Protein AF-A0AAE0W037-F1 (afdb_monomer_lite)

Radius of gyration: 22.71 Å; chains: 1; bounding box: 72×47×51 Å

InterPro domains:
  IPR006108 3-hydroxyacyl-CoA dehydrogenase, C-terminal [PF00725] (105-152)
  IPR006176 3-hydroxyacyl-CoA dehydrogenase, NAD binding [PF02737] (4-101)
  IPR013328 6-phosphogluconate dehydrogenase, domain 2 [G3DSA:1.10.1040.10] (106-175)
  IPR013328 6-phosphogluconate dehydrogenase, domain 2 [G3DSA:1.10.1040.10] (176-253)
  IPR036291 NAD(P)-binding domain superfamily [SSF51735] (5-102)

Organism: NCBI:txid2493646

Sequence (253 aa):
MQSLQECVTEDLALKKSVFAEADRYVNQDVVMASSTANIFPTVLAENLQHKSRVIVAHPLNPPYFVPLIELVPSKWTDASAMERARSLFQNLSQAPIVLKKEIRGFVICRIQHAVTAECFKLLRDDVIEAKDLDQVMPQGLGLRYAFIGQLETNYLNANGLLPSRYNSDRRGSKVTCGPRRLSHGIKDFCERYSKDIYTLQESFGPPIALEGGLIDKVQQEMEKIIPLDKLEERRKWRDERLSALAKLKKQLE

Secondary structure (DSSP, 8-state):
--EEEE-S-S-HHHHHHHHHHHHTT--TT-EEEE--SSS-HHHHHTT-TTGGGEEEEEEPSSTTT--EEEEEE-TT--HHHHHHHHHHHHHTT-EEEE-SS--TTTTHHHHHHHHHHHHHHHHHTTSS-HHHHTTTIIIIIHHHHTTS-HHHHHHHHTT-S---TT---TT---------PPP-THHHHHHHHHHHHHHHHHTT-SPPP--THHHHHHHHHHHHHS-GGGHHHHHHHHHHHHHHHHHHHHHH-

Structure (mmCIF, N/CA/C/O backbone):
data_AF-A0AAE0W037-F1
#
_entry.id   AF-A0AAE0W037-F1
#
loop_
_atom_site.group_PDB
_atom_site.id
_atom_site.type_symbol
_atom_site.label_atom_id
_atom_site.label_alt_id
_atom_site.label_comp_id
_atom_site.label_asym_id
_atom_site.label_entity_id
_atom_site.label_seq_id
_atom_site.pdbx_PDB_ins_code
_atom_site.Cartn_x
_atom_site.Cartn_y
_atom_site.Cartn_z
_atom_site.occupancy
_atom_site.B_iso_or_equiv
_atom_site.auth_seq_id
_atom_site.auth_comp_id
_atom_site.auth_asym_id
_atom_site.auth_atom_id
_atom_site.pdbx_PDB_model_num
ATOM 1 N N . MET A 1 1 ? -9.958 -6.212 25.299 1.00 66.38 1 MET A N 1
ATOM 2 C CA . MET A 1 1 ? -10.768 -5.417 24.349 1.00 66.38 1 MET A CA 1
ATOM 3 C C . MET A 1 1 ? -11.347 -6.369 23.317 1.00 66.38 1 MET A C 1
ATOM 5 O O . MET A 1 1 ? -10.616 -7.240 22.869 1.00 66.38 1 MET A O 1
ATOM 9 N N . GLN A 1 2 ? -12.631 -6.237 22.990 1.00 80.88 2 GLN A N 1
ATOM 10 C CA . GLN A 1 2 ? -13.295 -7.042 21.961 1.00 80.88 2 GLN A CA 1
ATOM 11 C C . GLN A 1 2 ? -13.438 -6.216 20.677 1.00 80.88 2 GLN A C 1
ATOM 13 O O . GLN A 1 2 ? -13.762 -5.028 20.730 1.00 80.88 2 GLN A O 1
ATOM 18 N N . SER A 1 3 ? -13.195 -6.841 19.532 1.00 89.94 3 SER A N 1
ATOM 19 C CA . SER A 1 3 ? -13.409 -6.259 18.206 1.00 89.94 3 SER A CA 1
ATOM 20 C C . SER A 1 3 ? -14.020 -7.298 17.280 1.00 89.94 3 SER A C 1
ATOM 22 O O . SER A 1 3 ? -13.737 -8.488 17.414 1.00 89.94 3 SER A O 1
ATOM 24 N N . LEU A 1 4 ? -14.798 -6.837 16.311 1.00 94.94 4 LEU A N 1
ATOM 25 C CA . LEU A 1 4 ? -15.254 -7.636 15.183 1.00 94.94 4 LEU A CA 1
ATOM 26 C C . LEU A 1 4 ? -14.441 -7.232 13.955 1.00 94.94 4 LEU A C 1
ATOM 28 O O . LEU A 1 4 ? -14.411 -6.052 13.618 1.00 94.94 4 LEU A O 1
ATOM 32 N N . GLN A 1 5 ? -13.798 -8.197 13.300 1.00 96.44 5 GLN A N 1
ATOM 33 C CA . GLN A 1 5 ? -13.102 -7.986 12.032 1.00 96.44 5 GLN A CA 1
ATOM 34 C C . GLN A 1 5 ? -13.868 -8.708 10.921 1.00 96.44 5 GLN A C 1
ATOM 36 O O . GLN A 1 5 ? -13.967 -9.933 10.913 1.00 96.44 5 GLN A O 1
ATOM 41 N N . GLU A 1 6 ? -14.411 -7.942 9.986 1.00 97.50 6 GLU A N 1
ATOM 42 C CA . GLU A 1 6 ? -15.098 -8.438 8.801 1.00 97.50 6 GLU A CA 1
ATOM 43 C C . GLU A 1 6 ? -14.073 -8.741 7.690 1.00 97.50 6 GLU A C 1
ATOM 45 O O . GLU A 1 6 ? -13.279 -7.875 7.302 1.00 97.50 6 GLU A O 1
ATOM 50 N N . CYS A 1 7 ? -14.095 -9.987 7.200 1.00 97.19 7 CYS A N 1
ATOM 51 C CA . CYS A 1 7 ? -13.173 -10.538 6.194 1.00 97.19 7 CYS A CA 1
ATOM 52 C C . CYS A 1 7 ? -13.883 -11.290 5.051 1.00 97.19 7 CYS A C 1
ATOM 54 O O . CYS A 1 7 ? -13.294 -12.183 4.441 1.00 97.19 7 CYS A O 1
ATOM 56 N N . VAL A 1 8 ? -15.152 -10.982 4.779 1.00 97.44 8 VAL A N 1
ATOM 57 C CA . VAL A 1 8 ? -15.867 -11.515 3.612 1.00 97.44 8 VAL A CA 1
ATOM 58 C C . VAL A 1 8 ? -15.333 -10.894 2.318 1.00 97.44 8 VAL A C 1
ATOM 60 O O . VAL A 1 8 ? -14.574 -9.921 2.336 1.00 97.44 8 VAL A O 1
ATOM 63 N N . THR A 1 9 ? -15.746 -11.453 1.180 1.00 95.50 9 THR A N 1
ATOM 64 C CA . THR A 1 9 ? -15.367 -10.975 -0.156 1.00 95.50 9 THR A CA 1
ATOM 65 C C . THR A 1 9 ? -15.643 -9.484 -0.345 1.00 95.50 9 THR A C 1
ATOM 67 O O . THR A 1 9 ? -16.493 -8.902 0.332 1.00 95.50 9 THR A O 1
ATOM 70 N N . GLU A 1 10 ? -14.937 -8.867 -1.294 1.00 95.31 10 GLU A N 1
ATOM 71 C CA . GLU A 1 10 ? -15.038 -7.436 -1.603 1.00 95.31 10 GLU A CA 1
ATOM 72 C C . GLU A 1 10 ? -16.336 -7.096 -2.364 1.00 95.31 10 GLU A C 1
ATOM 74 O O . GLU A 1 10 ? -16.319 -6.621 -3.495 1.00 95.31 10 GLU A O 1
ATOM 79 N N . ASP A 1 11 ? -17.476 -7.365 -1.726 1.00 97.00 11 ASP A N 1
ATOM 80 C CA . ASP A 1 11 ? -18.823 -7.067 -2.200 1.00 97.00 11 ASP A CA 1
ATOM 81 C C . ASP A 1 11 ? -19.527 -6.141 -1.201 1.00 97.00 11 ASP A C 1
ATOM 83 O O . ASP A 1 11 ? -19.645 -6.438 -0.009 1.00 97.00 11 ASP A O 1
ATOM 87 N N . LEU A 1 12 ? -19.989 -4.987 -1.687 1.00 96.81 12 LEU A N 1
ATOM 88 C CA . LEU A 1 12 ? -20.574 -3.963 -0.827 1.00 96.81 12 LEU A CA 1
ATOM 89 C C . LEU A 1 12 ? -21.872 -4.432 -0.159 1.00 96.81 12 LEU A C 1
ATOM 91 O O . LEU A 1 12 ? -22.105 -4.105 1.007 1.00 96.81 12 LEU A O 1
ATOM 95 N N . ALA A 1 13 ? -22.728 -5.148 -0.888 1.00 97.56 13 ALA A N 1
ATOM 96 C CA . ALA A 1 13 ? -24.027 -5.568 -0.381 1.00 97.56 13 ALA A CA 1
ATOM 97 C C . ALA A 1 13 ? -23.858 -6.611 0.729 1.00 97.56 13 ALA A C 1
ATOM 99 O O . ALA A 1 13 ? -24.454 -6.467 1.798 1.00 97.56 13 ALA A O 1
ATOM 100 N N . LEU A 1 14 ? -22.977 -7.589 0.514 1.00 97.94 14 LEU A N 1
ATOM 101 C CA . LEU A 1 14 ? -22.631 -8.618 1.486 1.00 97.94 14 LEU A CA 1
ATOM 102 C C . LEU A 1 14 ? -21.977 -8.022 2.734 1.00 97.94 14 LEU A C 1
ATOM 104 O O . LEU A 1 14 ? -22.358 -8.354 3.855 1.00 97.94 14 LEU A O 1
ATOM 108 N N . LYS A 1 15 ? -21.018 -7.103 2.575 1.00 98.31 15 LYS A N 1
ATOM 109 C CA . LYS A 1 15 ? -20.417 -6.429 3.735 1.00 98.31 15 LYS A CA 1
ATOM 110 C C . LYS A 1 15 ? -21.477 -5.658 4.518 1.00 98.31 15 LYS A C 1
ATOM 112 O O . LYS A 1 15 ? -21.575 -5.830 5.730 1.00 98.31 15 LYS A O 1
ATOM 117 N N . LYS A 1 16 ? -22.332 -4.876 3.846 1.00 97.94 16 LYS A N 1
ATOM 118 C CA . LYS A 1 16 ? -23.441 -4.164 4.504 1.00 97.94 16 LYS A CA 1
ATOM 119 C C . LYS A 1 16 ? -24.375 -5.111 5.259 1.00 97.94 16 LYS A C 1
ATOM 121 O O . LYS A 1 16 ? -24.759 -4.779 6.378 1.00 97.94 16 LYS A O 1
ATOM 126 N N . SER A 1 17 ? -24.721 -6.271 4.695 1.00 97.69 17 SER A N 1
ATOM 127 C CA . SER A 1 17 ? -25.588 -7.236 5.383 1.00 97.69 17 SER A CA 1
ATOM 128 C C . SER A 1 17 ? -24.918 -7.830 6.622 1.00 97.69 17 SER A C 1
ATOM 130 O O . SER A 1 17 ? -25.558 -7.905 7.667 1.00 97.69 17 SER A O 1
ATOM 132 N N . VAL A 1 18 ? -23.627 -8.173 6.543 1.00 97.69 18 VAL A N 1
ATOM 133 C CA . VAL A 1 18 ? -22.846 -8.671 7.690 1.00 97.69 18 VAL A CA 1
ATOM 134 C C . VAL A 1 18 ? -22.757 -7.620 8.797 1.00 97.69 18 VAL A C 1
ATOM 136 O O . VAL A 1 18 ? -23.002 -7.930 9.961 1.00 97.69 18 VAL A O 1
ATOM 139 N N . PHE A 1 19 ? -22.457 -6.366 8.450 1.00 97.69 19 PHE A N 1
ATOM 140 C CA . PHE A 1 19 ? -22.409 -5.270 9.420 1.00 97.69 19 PHE A CA 1
ATOM 141 C C . PHE A 1 19 ? -23.776 -5.010 10.063 1.00 97.69 19 PHE A C 1
ATOM 143 O O . PHE A 1 19 ? -23.844 -4.850 11.277 1.00 97.69 19 PHE A O 1
ATOM 150 N N . ALA A 1 20 ? -24.861 -5.005 9.284 1.00 97.25 20 ALA A N 1
ATOM 151 C CA . ALA A 1 20 ? -26.215 -4.824 9.808 1.00 97.25 20 ALA A CA 1
ATOM 152 C C . ALA A 1 20 ? -26.634 -5.968 10.740 1.00 97.25 20 ALA A C 1
ATOM 154 O O . ALA A 1 20 ? -27.290 -5.739 11.755 1.00 97.25 20 ALA A O 1
ATOM 155 N N . GLU A 1 21 ? -26.247 -7.203 10.422 1.00 96.88 21 GLU A N 1
ATOM 156 C CA . GLU A 1 21 ? -26.487 -8.342 11.296 1.00 96.88 21 GLU A CA 1
ATOM 157 C C . GLU A 1 21 ? -25.697 -8.229 12.599 1.00 96.88 21 GLU A C 1
ATOM 159 O O . GLU A 1 21 ? -26.292 -8.361 13.670 1.00 96.88 21 GLU A O 1
ATOM 164 N N . ALA A 1 22 ? -24.400 -7.930 12.513 1.00 96.00 22 ALA A N 1
ATOM 165 C CA . ALA A 1 22 ? -23.527 -7.761 13.666 1.00 96.00 22 ALA A CA 1
ATOM 166 C C . ALA A 1 22 ? -23.983 -6.624 14.591 1.00 96.00 22 ALA A C 1
ATOM 168 O O . ALA A 1 22 ? -23.998 -6.800 15.809 1.00 96.00 22 ALA A O 1
ATOM 169 N N . ASP A 1 23 ? -24.404 -5.489 14.029 1.00 96.25 23 ASP A N 1
ATOM 170 C CA . ASP A 1 23 ? -24.837 -4.291 14.759 1.00 96.25 23 ASP A CA 1
ATOM 171 C C . ASP A 1 23 ? -25.993 -4.558 15.740 1.00 96.25 23 ASP A C 1
ATOM 173 O O . ASP A 1 23 ? -26.085 -3.894 16.771 1.00 96.25 23 ASP A O 1
ATOM 177 N N . ARG A 1 24 ? -26.820 -5.581 15.472 1.00 95.38 24 ARG A N 1
ATOM 178 C CA . ARG A 1 24 ? -27.910 -6.023 16.362 1.00 95.38 24 ARG A CA 1
ATOM 179 C C . ARG A 1 24 ? -27.427 -6.734 17.629 1.00 95.38 24 ARG A C 1
ATOM 181 O O . ARG A 1 24 ? -28.176 -6.792 18.600 1.00 95.38 24 ARG A O 1
ATOM 188 N N . TYR A 1 25 ? -26.224 -7.306 17.609 1.00 93.44 25 TYR A N 1
ATOM 189 C CA . TYR A 1 25 ? -25.718 -8.186 18.669 1.00 93.44 25 TYR A CA 1
ATOM 190 C C . TYR A 1 25 ? -24.463 -7.657 19.365 1.00 93.44 25 TYR A C 1
ATOM 192 O O . TYR A 1 25 ? -24.146 -8.101 20.468 1.00 93.44 25 TYR A O 1
ATOM 200 N N . VAL A 1 26 ? -23.718 -6.737 18.745 1.00 93.06 26 VAL A N 1
ATOM 201 C CA . VAL A 1 26 ? -22.495 -6.209 19.357 1.00 93.06 26 VAL A CA 1
ATOM 202 C C . VAL A 1 26 ? -22.808 -5.288 20.538 1.00 93.06 26 VAL A C 1
ATOM 204 O O . VAL A 1 26 ? -23.556 -4.320 20.424 1.00 93.06 26 VAL A O 1
ATOM 207 N N . ASN A 1 27 ? -22.144 -5.532 21.670 1.00 88.69 27 ASN A N 1
ATOM 208 C CA . ASN A 1 27 ? -22.156 -4.618 22.816 1.00 88.69 27 ASN A CA 1
ATOM 209 C C . ASN A 1 27 ? -21.647 -3.228 22.421 1.00 88.69 27 ASN A C 1
ATOM 211 O O . ASN A 1 27 ? -20.868 -3.118 21.474 1.00 88.69 27 ASN A O 1
ATOM 215 N N . GLN A 1 28 ? -22.002 -2.191 23.189 1.00 83.50 28 GLN A N 1
ATOM 216 C CA . GLN A 1 28 ? -21.661 -0.784 22.917 1.00 83.50 28 GLN A CA 1
ATOM 217 C C . GLN A 1 28 ? -20.153 -0.467 22.874 1.00 83.50 28 GLN A C 1
ATOM 219 O O . GLN A 1 28 ? -19.772 0.559 22.325 1.00 83.50 28 GLN A O 1
ATOM 224 N N . ASP A 1 29 ? -19.281 -1.354 23.359 1.00 85.75 29 ASP A N 1
ATOM 225 C CA . ASP A 1 29 ? -17.832 -1.099 23.423 1.00 85.75 29 ASP A CA 1
ATOM 226 C C . ASP A 1 29 ? -17.015 -1.721 22.273 1.00 85.75 29 ASP A C 1
ATOM 228 O O . ASP A 1 29 ? -15.839 -1.392 22.082 1.00 85.75 29 ASP A O 1
ATOM 232 N N . VAL A 1 30 ? -17.624 -2.607 21.479 1.00 93.56 30 VAL A N 1
ATOM 233 C CA . VAL A 1 30 ? -16.959 -3.362 20.400 1.00 93.56 30 VAL A CA 1
ATOM 234 C C . VAL A 1 30 ? -16.604 -2.460 19.209 1.00 93.56 30 VAL A C 1
ATOM 236 O O . VAL A 1 30 ? -17.457 -1.777 18.653 1.00 93.56 30 VAL A O 1
ATOM 239 N N . VAL A 1 31 ? -15.352 -2.456 18.761 1.00 95.81 31 VAL A N 1
ATOM 240 C CA . VAL A 1 31 ? -15.010 -1.820 17.474 1.00 95.81 31 VAL A CA 1
ATOM 241 C C . VAL A 1 31 ? -15.362 -2.785 16.343 1.00 95.81 31 VAL A C 1
ATOM 243 O O . VAL A 1 31 ? -14.965 -3.950 16.400 1.00 95.81 31 VAL A O 1
ATOM 246 N N . MET A 1 32 ? -16.094 -2.314 15.332 1.00 97.38 32 MET A N 1
ATOM 247 C CA . MET A 1 32 ? -16.398 -3.093 14.129 1.00 97.38 32 MET A CA 1
ATOM 248 C C . MET A 1 32 ? -15.500 -2.620 12.987 1.00 97.38 32 MET A C 1
ATOM 250 O O . MET A 1 32 ? -15.598 -1.476 12.547 1.00 97.38 32 MET A O 1
ATOM 254 N N . ALA A 1 33 ? -14.618 -3.488 12.514 1.00 97.75 33 ALA A N 1
ATOM 255 C CA . ALA A 1 33 ? -13.623 -3.178 11.502 1.00 97.75 33 ALA A CA 1
ATOM 256 C C . ALA A 1 33 ? -13.862 -3.993 10.228 1.00 97.75 33 ALA A C 1
ATOM 258 O O . ALA A 1 33 ? -14.126 -5.189 10.303 1.00 97.75 33 ALA A O 1
ATOM 259 N N . SER A 1 34 ? -13.743 -3.367 9.058 1.00 98.12 34 SER A N 1
ATOM 260 C CA . SER A 1 34 ? -13.712 -4.069 7.765 1.00 98.12 34 SER A CA 1
ATOM 261 C C . SER A 1 34 ? -12.281 -4.203 7.254 1.00 98.12 34 SER A C 1
ATOM 263 O O . SER A 1 34 ? -11.480 -3.284 7.420 1.00 98.12 34 SER A O 1
ATOM 265 N N . SER A 1 35 ? -11.969 -5.324 6.604 1.00 97.12 35 SER A N 1
ATOM 266 C CA . SER A 1 35 ? -10.699 -5.550 5.891 1.00 97.12 35 SER A CA 1
ATOM 267 C C . SER A 1 35 ? -10.674 -4.992 4.461 1.00 97.12 35 SER A C 1
ATOM 269 O O . SER A 1 35 ? -9.682 -5.179 3.761 1.00 97.12 35 SER A O 1
ATOM 271 N N . THR A 1 36 ? -11.746 -4.318 4.023 1.00 96.44 36 THR A N 1
ATOM 272 C CA . THR A 1 36 ? -11.854 -3.730 2.677 1.00 96.44 36 THR A CA 1
ATOM 273 C C . THR A 1 36 ? -10.656 -2.852 2.321 1.00 96.44 36 THR A C 1
ATOM 275 O O . THR A 1 36 ? -10.153 -2.107 3.158 1.00 96.44 36 THR A O 1
ATOM 278 N N . ALA A 1 37 ? -10.237 -2.896 1.056 1.00 90.81 37 ALA A N 1
ATOM 279 C CA . ALA A 1 37 ? -9.134 -2.086 0.535 1.00 90.81 37 ALA A CA 1
ATOM 280 C C . ALA A 1 37 ? -9.612 -0.795 -0.158 1.00 90.81 37 ALA A C 1
ATOM 282 O O . ALA A 1 37 ? -8.800 0.053 -0.534 1.00 90.81 37 ALA A O 1
ATOM 283 N N . ASN A 1 38 ? -10.924 -0.641 -0.382 1.00 90.81 38 ASN A N 1
ATOM 284 C CA . ASN A 1 38 ? -11.439 0.460 -1.201 1.00 90.81 38 ASN A CA 1
ATOM 285 C C . ASN A 1 38 ? -12.842 0.970 -0.823 1.00 90.81 38 ASN A C 1
ATOM 287 O O . ASN A 1 38 ? -13.198 2.086 -1.209 1.00 90.81 38 ASN A O 1
ATOM 291 N N . ILE A 1 39 ? -13.650 0.202 -0.089 1.00 96.38 39 ILE A N 1
ATOM 292 C CA . ILE A 1 39 ? -14.989 0.630 0.325 1.00 96.38 39 ILE A CA 1
ATOM 293 C C . ILE A 1 39 ? -14.869 1.581 1.516 1.00 96.38 39 ILE A C 1
ATOM 295 O O . ILE A 1 39 ? -14.188 1.310 2.502 1.00 96.38 39 ILE A O 1
ATOM 299 N N . PHE A 1 40 ? -15.562 2.712 1.435 1.00 98.06 40 PHE A N 1
ATOM 300 C CA . PHE A 1 40 ? -15.542 3.716 2.490 1.00 98.06 40 PHE A CA 1
ATOM 301 C C . PHE A 1 40 ? -16.254 3.243 3.763 1.00 98.06 40 PHE A C 1
ATOM 303 O O . PHE A 1 40 ? -17.396 2.775 3.677 1.00 98.06 40 PHE A O 1
ATOM 310 N N . PRO A 1 41 ? -15.646 3.428 4.952 1.00 97.81 41 PRO A N 1
ATOM 311 C CA . PRO A 1 41 ? -16.303 3.119 6.219 1.00 97.81 41 PRO A CA 1
ATOM 312 C C . PRO A 1 41 ? -17.599 3.914 6.405 1.00 97.81 41 PRO A C 1
ATOM 314 O O . PRO A 1 41 ? -18.551 3.375 6.963 1.00 97.81 41 PRO A O 1
ATOM 317 N N . THR A 1 42 ? -17.705 5.145 5.886 1.00 98.12 42 THR A N 1
ATOM 318 C CA . THR A 1 42 ? -18.977 5.894 5.891 1.00 98.12 42 THR A CA 1
ATOM 319 C C . THR A 1 42 ? -20.090 5.149 5.156 1.00 98.12 42 THR A C 1
ATOM 321 O O . THR A 1 42 ? -21.221 5.116 5.629 1.00 98.12 42 THR A O 1
ATOM 324 N N . VAL A 1 43 ? -19.787 4.509 4.026 1.00 97.62 43 VAL A N 1
ATOM 325 C CA . VAL A 1 43 ? -20.791 3.757 3.260 1.00 97.62 43 VAL A CA 1
ATOM 326 C C . VAL A 1 43 ? -21.210 2.495 4.016 1.00 97.62 43 VAL A C 1
ATOM 328 O O . VAL A 1 43 ? -22.390 2.150 4.012 1.00 97.62 43 VAL A O 1
ATOM 331 N N . LEU A 1 44 ? -20.272 1.819 4.686 1.00 97.69 44 LEU A N 1
ATOM 332 C CA . LEU A 1 44 ? -20.565 0.640 5.511 1.00 97.69 44 LEU A CA 1
ATOM 333 C C . LEU A 1 44 ? -21.409 0.991 6.747 1.00 97.69 44 LEU A C 1
ATOM 335 O O . LEU A 1 44 ? -22.285 0.222 7.130 1.00 97.69 44 LEU A O 1
ATOM 339 N N . ALA A 1 45 ? -21.171 2.158 7.344 1.00 97.38 45 ALA A N 1
ATOM 340 C CA . ALA A 1 45 ? -21.760 2.559 8.619 1.00 97.38 45 ALA A CA 1
ATOM 341 C C . ALA A 1 45 ? -23.134 3.253 8.515 1.00 97.38 45 ALA A C 1
ATOM 343 O O . ALA A 1 45 ? -23.783 3.463 9.536 1.00 97.38 45 ALA A O 1
ATOM 344 N N . GLU A 1 46 ? -23.577 3.639 7.316 1.00 95.81 46 GLU A N 1
ATOM 345 C CA . GLU A 1 46 ? -24.659 4.616 7.095 1.00 95.81 46 GLU A CA 1
ATOM 346 C C . GLU A 1 46 ? -25.977 4.327 7.838 1.00 95.81 46 GLU A C 1
ATOM 348 O O . GLU A 1 46 ? -26.588 5.251 8.376 1.00 95.81 46 GLU A O 1
ATOM 353 N N . ASN A 1 47 ? -26.360 3.052 7.941 1.00 94.88 47 ASN A N 1
ATOM 354 C CA . ASN A 1 47 ? -27.623 2.614 8.549 1.00 94.88 47 ASN A CA 1
ATOM 355 C C . ASN A 1 47 ? -27.445 1.853 9.871 1.00 94.88 47 ASN A C 1
ATOM 357 O O . ASN A 1 47 ? -28.390 1.224 10.343 1.00 94.88 47 ASN A O 1
ATOM 361 N N . LEU A 1 48 ? -26.248 1.882 10.458 1.00 96.81 48 LEU A N 1
ATOM 362 C CA . LEU A 1 48 ? -25.970 1.171 11.704 1.00 96.81 48 LEU A CA 1
ATOM 363 C C . LEU A 1 48 ? -26.300 2.048 12.916 1.00 96.81 48 LEU A C 1
ATOM 365 O O . LEU A 1 48 ? -25.996 3.247 12.940 1.00 96.81 48 LEU A O 1
ATOM 369 N N . GLN A 1 49 ? -26.872 1.435 13.949 1.00 95.19 49 GLN A N 1
ATOM 370 C CA . GLN A 1 49 ? -27.102 2.046 15.257 1.00 95.19 49 GLN A CA 1
ATOM 371 C C . GLN A 1 49 ? -25.772 2.483 15.871 1.00 95.19 49 GLN A C 1
ATOM 373 O O . GLN A 1 49 ? -25.650 3.596 16.383 1.00 95.19 49 GLN A O 1
ATOM 378 N N . HIS A 1 50 ? -24.738 1.651 15.738 1.00 95.62 50 HIS A N 1
ATOM 379 C CA . HIS A 1 50 ? -23.437 1.880 16.352 1.00 95.62 50 HIS A CA 1
ATOM 380 C C . HIS A 1 50 ? -22.359 2.368 15.378 1.00 95.62 50 HIS A C 1
ATOM 382 O O . HIS A 1 50 ? -21.173 2.050 15.512 1.00 95.62 50 HIS A O 1
ATOM 388 N N . LYS A 1 51 ? -22.758 3.189 14.404 1.00 96.50 51 LYS A N 1
ATOM 389 C CA . LYS A 1 51 ? -21.879 3.746 13.363 1.00 96.50 51 LYS A CA 1
ATOM 390 C C . LYS A 1 51 ? -20.640 4.486 13.873 1.00 96.50 51 LYS A C 1
ATOM 392 O O . LYS A 1 51 ? -19.630 4.506 13.176 1.00 96.50 51 LYS A O 1
ATOM 397 N N . SER A 1 52 ? -20.666 5.033 15.092 1.00 96.88 52 SER A N 1
ATOM 398 C CA . SER A 1 52 ? -19.504 5.720 15.672 1.00 96.88 52 SER A CA 1
ATOM 399 C C . SER A 1 52 ? -18.337 4.790 16.031 1.00 96.88 52 SER A C 1
ATOM 401 O O . SER A 1 52 ? -17.244 5.245 16.368 1.00 96.88 52 SER A O 1
ATOM 403 N N . ARG A 1 53 ? -18.532 3.473 15.902 1.00 95.62 53 ARG A N 1
ATOM 404 C CA . ARG A 1 53 ? -17.538 2.432 16.202 1.00 95.62 53 ARG A CA 1
ATOM 405 C C . ARG A 1 53 ? -17.105 1.637 14.973 1.00 95.62 53 ARG A C 1
ATOM 407 O O . ARG A 1 53 ? -16.362 0.667 15.114 1.00 95.62 53 ARG A O 1
ATOM 414 N N . VAL A 1 54 ? -17.576 2.032 13.790 1.00 97.75 54 VAL A N 1
ATOM 415 C CA . VAL A 1 54 ? -17.206 1.407 12.518 1.00 97.75 54 VAL A CA 1
ATOM 416 C C . VAL A 1 54 ? -15.918 2.025 12.002 1.00 97.75 54 VAL A C 1
ATOM 418 O O . VAL A 1 54 ? -15.792 3.249 11.946 1.00 97.75 54 VAL A O 1
ATOM 421 N N . ILE A 1 55 ? -14.978 1.181 11.596 1.00 98.19 55 ILE A N 1
ATOM 422 C CA . ILE A 1 55 ? -13.725 1.578 10.954 1.00 98.19 55 ILE A CA 1
ATOM 423 C C . ILE A 1 55 ? -13.420 0.653 9.777 1.00 98.19 55 ILE A C 1
ATOM 425 O O . ILE A 1 55 ? -13.970 -0.443 9.659 1.00 98.19 55 ILE A O 1
ATOM 429 N N . VAL A 1 56 ? -12.481 1.061 8.935 1.00 98.44 56 VAL A N 1
ATOM 430 C CA . VAL A 1 56 ? -11.687 0.100 8.161 1.00 98.44 56 VAL A CA 1
ATOM 431 C C . VAL A 1 56 ? -10.401 -0.171 8.929 1.00 98.44 56 VAL A C 1
ATOM 433 O O . VAL A 1 56 ? -9.789 0.760 9.448 1.00 98.44 56 VAL A O 1
ATOM 436 N N . ALA A 1 57 ? -10.016 -1.440 9.000 1.00 97.75 57 ALA A N 1
ATOM 437 C CA . ALA A 1 57 ? -8.702 -1.898 9.417 1.00 97.75 57 ALA A CA 1
ATOM 438 C C . ALA A 1 57 ? -8.154 -2.773 8.281 1.00 97.75 57 ALA A C 1
ATOM 440 O O . ALA A 1 57 ? -8.382 -3.983 8.261 1.00 97.75 57 ALA A O 1
ATOM 441 N N . HIS A 1 58 ? -7.524 -2.129 7.297 1.00 97.31 58 HIS A N 1
ATOM 442 C CA . HIS A 1 58 ? -7.073 -2.737 6.043 1.00 97.31 58 HIS A CA 1
ATOM 443 C C . HIS A 1 58 ? -5.637 -3.262 6.196 1.00 97.31 58 HIS A C 1
ATOM 445 O O . HIS A 1 58 ? -4.706 -2.456 6.306 1.00 97.31 58 HIS A O 1
ATOM 451 N N . PRO A 1 59 ? -5.436 -4.592 6.256 1.00 95.25 59 PRO A N 1
ATOM 452 C CA . PRO A 1 59 ? -4.108 -5.173 6.360 1.00 95.25 59 PRO A CA 1
ATOM 453 C C . PRO A 1 59 ? -3.448 -5.306 4.984 1.00 95.25 59 PRO A C 1
ATOM 455 O O . PRO A 1 59 ? -4.129 -5.391 3.963 1.00 95.25 59 PRO A O 1
ATOM 458 N N . LEU A 1 60 ? -2.122 -5.441 4.955 1.00 92.44 60 LEU A N 1
ATOM 459 C CA . LEU A 1 60 ? -1.407 -5.809 3.734 1.00 92.44 60 LEU A CA 1
ATOM 460 C C . LEU A 1 60 ? -1.166 -7.321 3.653 1.00 92.44 60 LEU A C 1
ATOM 462 O O . LEU A 1 60 ? -0.722 -7.942 4.614 1.00 92.44 60 LEU A O 1
ATOM 466 N N . ASN A 1 61 ? -1.418 -7.929 2.494 1.00 88.56 61 ASN A N 1
ATOM 467 C CA . ASN A 1 61 ? -1.179 -9.358 2.286 1.00 88.56 61 ASN A CA 1
ATOM 468 C C . ASN A 1 61 ? 0.319 -9.650 2.034 1.00 88.56 61 ASN A C 1
ATOM 470 O O . ASN A 1 61 ? 0.884 -9.042 1.121 1.00 88.56 61 ASN A O 1
ATOM 474 N N . PRO A 1 62 ? 0.965 -10.606 2.733 1.00 88.88 62 PRO A N 1
ATOM 475 C CA . PRO A 1 62 ? 0.461 -11.426 3.842 1.00 88.88 62 PRO A CA 1
ATOM 476 C C . PRO A 1 62 ? 0.543 -10.724 5.219 1.00 88.88 62 PRO A C 1
ATOM 478 O O . PRO A 1 62 ? 1.642 -10.362 5.654 1.00 88.88 62 PRO A O 1
ATOM 481 N N . PRO A 1 63 ? -0.574 -10.628 5.974 1.00 86.88 63 PRO A N 1
ATOM 482 C CA . PRO A 1 63 ? -0.660 -9.825 7.208 1.00 86.88 63 PRO A CA 1
ATOM 483 C C . PRO A 1 63 ? 0.177 -10.363 8.372 1.00 86.88 63 PRO A C 1
ATOM 485 O O . PRO A 1 63 ? 0.389 -9.689 9.377 1.00 86.88 63 PRO A O 1
ATOM 488 N N . TYR A 1 64 ? 0.643 -11.606 8.255 1.00 85.69 64 TYR A N 1
ATOM 489 C CA . TYR A 1 64 ? 1.502 -12.226 9.254 1.00 85.69 64 TYR A CA 1
ATOM 490 C C . TYR A 1 64 ? 2.961 -11.743 9.156 1.00 85.69 64 TYR A C 1
ATOM 492 O O . TYR A 1 64 ? 3.672 -11.720 10.159 1.00 85.69 64 TYR A O 1
ATOM 500 N N . PHE A 1 65 ? 3.417 -11.345 7.961 1.00 88.75 65 PHE A N 1
ATOM 501 C CA . PHE A 1 65 ? 4.788 -10.863 7.735 1.00 88.75 65 PHE A CA 1
ATOM 502 C C . PHE A 1 65 ? 4.854 -9.355 7.492 1.00 88.75 65 PHE A C 1
ATOM 504 O O . PHE A 1 65 ? 5.892 -8.746 7.749 1.00 88.75 65 PHE A O 1
ATOM 511 N N . VAL A 1 66 ? 3.767 -8.748 7.012 1.00 92.88 66 VAL A N 1
ATOM 512 C CA . VAL A 1 66 ? 3.682 -7.307 6.773 1.00 92.88 66 VAL A CA 1
ATOM 513 C C . VAL A 1 66 ? 2.822 -6.669 7.868 1.00 92.88 66 VAL A C 1
ATOM 515 O O . VAL A 1 66 ? 1.605 -6.813 7.821 1.00 92.88 66 VAL A O 1
ATOM 518 N N . PRO A 1 67 ? 3.424 -5.964 8.847 1.00 94.12 67 PRO A N 1
ATOM 519 C CA . PRO A 1 67 ? 2.704 -5.507 10.035 1.00 94.12 67 PRO A CA 1
ATOM 520 C C . PRO A 1 67 ? 1.824 -4.272 9.787 1.00 94.12 67 PRO A C 1
ATOM 522 O O . PRO A 1 67 ? 1.079 -3.856 10.666 1.00 94.12 67 PRO A O 1
ATOM 525 N N . LEU A 1 68 ? 1.961 -3.605 8.640 1.00 96.50 68 LEU A N 1
ATOM 526 C CA . LEU A 1 68 ? 1.239 -2.365 8.371 1.00 96.50 68 LEU A CA 1
ATOM 527 C C . LEU A 1 68 ? -0.269 -2.632 8.261 1.00 96.50 68 LEU A C 1
ATOM 529 O O . LEU A 1 68 ? -0.696 -3.481 7.477 1.00 96.50 68 LEU A O 1
ATOM 533 N N . ILE A 1 69 ? -1.064 -1.849 8.992 1.00 97.31 69 ILE A N 1
ATOM 534 C CA . ILE A 1 69 ? -2.526 -1.860 8.897 1.00 97.31 69 ILE A CA 1
ATOM 535 C C . ILE A 1 69 ? -3.070 -0.429 8.834 1.00 97.31 69 ILE A C 1
ATOM 537 O O . ILE A 1 69 ? -2.704 0.424 9.646 1.00 97.31 69 ILE A O 1
ATOM 541 N N . GLU A 1 70 ? -3.931 -0.139 7.859 1.00 98.19 70 GLU A N 1
ATOM 542 C CA . GLU A 1 70 ? -4.569 1.175 7.725 1.00 98.19 70 GLU A CA 1
ATOM 543 C C . GLU A 1 70 ? -5.852 1.232 8.540 1.00 98.19 70 GLU A C 1
ATOM 545 O O . GLU A 1 70 ? -6.808 0.511 8.257 1.00 98.19 70 GLU A O 1
ATOM 550 N N . LEU A 1 71 ? -5.887 2.130 9.521 1.00 98.31 71 LEU A N 1
ATOM 551 C CA . LEU A 1 71 ? -7.083 2.449 10.284 1.00 98.31 71 LEU A CA 1
ATOM 552 C C . LEU A 1 71 ? -7.755 3.673 9.668 1.00 98.31 71 LEU A C 1
ATOM 554 O O . LEU A 1 71 ? -7.203 4.777 9.709 1.00 98.31 71 LEU A O 1
ATOM 558 N N . VAL A 1 72 ? -8.949 3.486 9.111 1.00 98.56 72 VAL A N 1
ATOM 559 C CA . VAL A 1 72 ? -9.697 4.545 8.421 1.00 98.56 72 VAL A CA 1
ATOM 560 C C . VAL A 1 72 ? -11.011 4.817 9.151 1.00 98.56 72 VAL A C 1
ATOM 562 O O . VAL A 1 72 ? -11.837 3.907 9.267 1.00 98.56 72 VAL A O 1
ATOM 565 N N . PRO A 1 73 ? -11.233 6.051 9.636 1.00 98.25 73 PRO A N 1
ATOM 566 C CA . PRO A 1 73 ? -12.491 6.425 10.260 1.00 98.25 73 PRO A CA 1
ATOM 567 C C . PRO A 1 73 ? -13.565 6.701 9.202 1.00 98.25 73 PRO A C 1
ATOM 569 O O . PRO A 1 73 ? -13.276 7.222 8.123 1.00 98.25 73 PRO A O 1
ATOM 572 N N . SER A 1 74 ? -14.819 6.418 9.550 1.00 97.25 74 SER A N 1
ATOM 573 C CA . SER A 1 74 ? -15.983 7.036 8.909 1.00 97.25 74 SER A CA 1
ATOM 574 C C . SER A 1 74 ? -16.150 8.483 9.379 1.00 97.25 74 SER A C 1
ATOM 576 O O . SER A 1 74 ? -15.549 8.904 10.371 1.00 97.25 74 SER A O 1
ATOM 578 N N . LYS A 1 75 ? -17.056 9.235 8.746 1.00 96.94 75 LYS A N 1
ATOM 579 C CA . LYS A 1 75 ? -17.422 10.584 9.217 1.00 96.94 75 LYS A CA 1
ATOM 580 C C . LYS A 1 75 ? -18.080 10.626 10.607 1.00 96.94 75 LYS A C 1
ATOM 582 O O . LYS A 1 75 ? -18.214 11.710 11.164 1.00 96.94 75 LYS A O 1
ATOM 587 N N . TRP A 1 76 ? -18.518 9.484 11.142 1.00 97.62 76 TRP A N 1
ATOM 588 C CA . TRP A 1 76 ? -19.144 9.384 12.466 1.00 97.62 76 TRP A CA 1
ATOM 589 C C . TRP A 1 76 ? -18.251 8.719 13.510 1.00 97.62 76 TRP A C 1
ATOM 591 O O . TRP A 1 76 ? -18.649 8.653 14.667 1.00 97.62 76 TRP A O 1
ATOM 601 N N . THR A 1 77 ? -17.098 8.176 13.114 1.00 98.00 77 THR A N 1
ATOM 602 C CA . THR A 1 77 ? -16.268 7.368 14.007 1.00 98.00 77 THR A CA 1
ATOM 603 C C . THR A 1 77 ? -15.703 8.216 15.139 1.00 98.00 77 THR A C 1
ATOM 605 O O . THR A 1 77 ? -15.044 9.228 14.900 1.00 98.00 77 THR A O 1
ATOM 608 N N . ASP A 1 78 ? -15.902 7.761 16.373 1.00 96.88 78 ASP A N 1
ATOM 609 C CA . ASP A 1 78 ? -15.374 8.425 17.554 1.00 96.88 78 ASP A CA 1
ATOM 610 C C . ASP A 1 78 ? -13.852 8.280 17.632 1.00 96.88 78 ASP A C 1
ATOM 612 O O . ASP A 1 78 ? -13.285 7.207 17.398 1.00 96.88 78 ASP A O 1
ATOM 616 N N . ALA A 1 79 ? -13.175 9.338 18.083 1.00 96.81 79 ALA A N 1
ATOM 617 C CA . ALA A 1 79 ? -11.735 9.299 18.340 1.00 96.81 79 ALA A CA 1
ATOM 618 C C . ALA A 1 79 ? -11.356 8.177 19.327 1.00 96.81 79 ALA A C 1
ATOM 620 O O . ALA A 1 79 ? -10.314 7.540 19.179 1.00 96.81 79 ALA A O 1
ATOM 621 N N . SER A 1 80 ? -12.233 7.878 20.294 1.00 95.50 80 SER A N 1
ATOM 622 C CA . SER A 1 80 ? -12.026 6.783 21.245 1.00 95.50 80 SER A CA 1
ATOM 623 C C . SER A 1 80 ? -12.036 5.407 20.568 1.00 95.50 80 SER A C 1
ATOM 625 O O . SER A 1 80 ? -11.267 4.535 20.967 1.00 95.50 80 SER A O 1
ATOM 627 N N . ALA A 1 81 ? -12.863 5.196 19.535 1.00 95.75 81 ALA A N 1
ATOM 628 C CA . ALA A 1 81 ? -12.895 3.947 18.775 1.00 95.75 81 ALA A CA 1
ATOM 629 C C . ALA A 1 81 ? -11.607 3.761 17.961 1.00 95.75 81 ALA A C 1
ATOM 631 O O . ALA A 1 81 ? -11.052 2.661 17.937 1.00 95.75 81 ALA A O 1
ATOM 632 N N . MET A 1 82 ? -11.089 4.845 17.375 1.00 97.31 82 MET A N 1
ATOM 633 C CA . MET A 1 82 ? -9.804 4.837 16.670 1.00 97.31 82 MET A CA 1
ATOM 634 C C . MET A 1 82 ? -8.634 4.530 17.605 1.00 97.31 82 MET A C 1
ATOM 636 O O . MET A 1 82 ? -7.780 3.715 17.258 1.00 97.31 82 MET A O 1
ATOM 640 N N . GLU A 1 83 ? -8.605 5.125 18.799 1.00 96.31 83 GLU A N 1
ATOM 641 C CA . GLU A 1 83 ? -7.540 4.866 19.774 1.00 96.31 83 GLU A CA 1
ATOM 642 C C . GLU A 1 83 ? -7.587 3.423 20.293 1.00 96.31 83 GLU A C 1
ATOM 644 O O . GLU A 1 83 ? -6.561 2.743 20.355 1.00 96.31 83 GLU A O 1
ATOM 649 N N . ARG A 1 84 ? -8.791 2.905 20.575 1.00 95.06 84 ARG A N 1
ATOM 650 C CA . ARG A 1 84 ? -8.989 1.490 20.919 1.00 95.06 84 ARG A CA 1
ATOM 651 C C . ARG A 1 84 ? -8.464 0.568 19.817 1.00 95.06 84 ARG A C 1
ATOM 653 O O . ARG A 1 84 ? -7.699 -0.348 20.108 1.00 95.06 84 ARG A O 1
ATOM 660 N N . ALA A 1 85 ? -8.829 0.817 18.559 1.00 96.38 85 ALA A N 1
ATOM 661 C CA . ALA A 1 85 ? -8.347 0.031 17.424 1.00 96.38 85 ALA A CA 1
ATOM 662 C C . ALA A 1 85 ? -6.820 0.086 17.292 1.00 96.38 85 ALA A C 1
ATOM 664 O O . ALA A 1 85 ? -6.173 -0.952 17.156 1.00 96.38 85 ALA A O 1
ATOM 665 N N . ARG A 1 86 ? -6.232 1.281 17.404 1.00 97.31 86 ARG A N 1
ATOM 666 C CA . ARG A 1 86 ? -4.779 1.468 17.384 1.00 97.31 86 ARG A CA 1
ATOM 667 C C . ARG A 1 86 ? -4.095 0.641 18.472 1.00 97.31 86 ARG A C 1
ATOM 669 O O . ARG A 1 86 ? -3.183 -0.122 18.162 1.00 97.31 86 ARG A O 1
ATOM 676 N N . SER A 1 87 ? -4.580 0.746 19.706 1.00 96.25 87 SER A N 1
ATOM 677 C CA . SER A 1 87 ? -4.050 0.009 20.855 1.00 96.25 87 SER A CA 1
ATOM 678 C C . SER A 1 87 ? -4.161 -1.507 20.661 1.00 96.25 87 SER A C 1
ATOM 680 O O . SER A 1 87 ? -3.215 -2.241 20.940 1.00 96.25 87 SER A O 1
ATOM 682 N N . LEU A 1 88 ? -5.292 -1.995 20.137 1.00 95.00 88 LEU A N 1
ATOM 683 C CA . LEU A 1 88 ? -5.482 -3.413 19.825 1.00 95.00 88 LEU A CA 1
ATOM 684 C C . LEU A 1 88 ? -4.430 -3.919 18.833 1.00 95.00 88 LEU A C 1
ATOM 686 O O . LEU A 1 88 ? -3.767 -4.916 19.108 1.00 95.00 88 LEU A O 1
ATOM 690 N N . PHE A 1 89 ? -4.266 -3.246 17.694 1.00 95.25 89 PHE A N 1
ATOM 691 C CA . PHE A 1 89 ? -3.338 -3.705 16.661 1.00 95.25 89 PHE A CA 1
ATOM 692 C C . PHE A 1 89 ? -1.873 -3.583 17.100 1.00 95.25 89 PHE A C 1
ATOM 694 O O . PHE A 1 89 ? -1.085 -4.482 16.812 1.00 95.25 89 PHE A O 1
ATOM 701 N N . GLN A 1 90 ? -1.515 -2.564 17.887 1.00 95.25 90 GLN A N 1
ATOM 702 C CA . GLN A 1 90 ? -0.190 -2.484 18.515 1.00 95.25 90 GLN A CA 1
ATOM 703 C C . GLN A 1 90 ? 0.076 -3.672 19.451 1.00 95.25 90 GLN A C 1
ATOM 705 O O . GLN A 1 90 ? 1.136 -4.290 19.367 1.00 95.25 90 GLN A O 1
ATOM 710 N N . ASN A 1 91 ? -0.901 -4.060 20.279 1.00 94.50 91 ASN A N 1
ATOM 711 C CA . ASN A 1 91 ? -0.785 -5.236 21.152 1.00 94.50 91 ASN A CA 1
ATOM 712 C C . ASN A 1 91 ? -0.650 -6.551 20.365 1.00 94.50 91 ASN A C 1
ATOM 714 O O . ASN A 1 91 ? -0.053 -7.507 20.854 1.00 94.50 91 ASN A O 1
ATOM 718 N N . LEU A 1 92 ? -1.155 -6.595 19.129 1.00 92.12 92 LEU A N 1
ATOM 719 C CA . LEU A 1 92 ? -0.975 -7.711 18.195 1.00 92.12 92 LEU A CA 1
ATOM 720 C C . LEU A 1 92 ? 0.350 -7.638 17.411 1.00 92.12 92 LEU A C 1
ATOM 722 O O . LEU A 1 92 ? 0.529 -8.381 16.447 1.00 92.12 92 LEU A O 1
ATOM 726 N N . SER A 1 93 ? 1.284 -6.764 17.808 1.00 90.81 93 SER A N 1
ATOM 727 C CA . SER A 1 93 ? 2.556 -6.516 17.107 1.00 90.81 93 SER A CA 1
ATOM 728 C C . SER A 1 93 ? 2.392 -6.066 15.647 1.00 90.81 93 SER A C 1
ATOM 730 O O . SER A 1 93 ? 3.285 -6.278 14.825 1.00 90.81 93 SER A O 1
ATOM 732 N N . GLN A 1 94 ? 1.251 -5.458 15.321 1.00 94.12 94 GLN A N 1
ATOM 733 C CA . GLN A 1 94 ? 1.022 -4.773 14.052 1.00 94.12 94 GLN A CA 1
ATOM 734 C C . GLN A 1 94 ? 1.458 -3.302 14.178 1.00 94.12 94 GLN A C 1
ATOM 736 O O . GLN A 1 94 ? 1.614 -2.760 15.273 1.00 94.12 94 GLN A O 1
ATOM 741 N N . ALA A 1 95 ? 1.625 -2.638 13.042 1.00 95.69 95 ALA A N 1
ATOM 742 C CA . ALA A 1 95 ? 2.024 -1.245 12.903 1.00 95.69 95 ALA A CA 1
ATOM 743 C C . ALA A 1 95 ? 0.853 -0.421 12.331 1.00 95.69 95 ALA A C 1
ATOM 745 O O . ALA A 1 95 ? 0.821 -0.144 11.128 1.00 95.69 95 ALA A O 1
ATOM 746 N N . PRO A 1 96 ? -0.147 -0.049 13.155 1.00 97.38 96 PRO A N 1
ATOM 747 C CA . PRO A 1 96 ? -1.292 0.709 12.674 1.00 97.38 96 PRO A CA 1
ATOM 748 C C . PRO A 1 96 ? -0.911 2.133 12.275 1.00 97.38 96 PRO A C 1
ATOM 750 O O . PRO A 1 96 ? -0.294 2.866 13.053 1.00 97.38 96 PRO A O 1
ATOM 753 N N . ILE A 1 97 ? -1.368 2.553 11.096 1.00 97.50 97 ILE A N 1
ATOM 754 C CA . ILE A 1 97 ? -1.386 3.958 10.682 1.00 97.50 97 ILE A CA 1
ATOM 755 C C . ILE A 1 97 ? -2.819 4.476 10.689 1.00 97.50 97 ILE A C 1
ATOM 757 O O . ILE A 1 97 ? -3.744 3.787 10.272 1.00 97.50 97 ILE A O 1
ATOM 761 N N . VAL A 1 98 ? -3.011 5.699 11.178 1.00 97.88 98 VAL A N 1
ATOM 762 C CA . VAL A 1 98 ? -4.341 6.296 11.344 1.00 97.88 98 VAL A CA 1
ATOM 763 C C . VAL A 1 98 ? -4.567 7.345 10.266 1.00 97.88 98 VAL A C 1
ATOM 765 O O . VAL A 1 98 ? -3.881 8.370 10.224 1.00 97.88 98 VAL A O 1
ATOM 768 N N . LEU A 1 99 ? -5.549 7.106 9.400 1.00 98.19 99 LEU A N 1
ATOM 769 C CA . LEU A 1 99 ? -5.987 8.091 8.422 1.00 98.19 99 LEU A CA 1
ATOM 770 C C . LEU A 1 99 ? -6.870 9.134 9.109 1.00 98.19 99 LEU A C 1
ATOM 772 O O . LEU A 1 99 ? -7.727 8.821 9.928 1.00 98.19 99 LEU A O 1
ATOM 776 N N . LYS A 1 100 ? -6.687 10.401 8.730 1.00 97.19 100 LYS A N 1
ATOM 777 C CA . LYS A 1 100 ? -7.519 11.505 9.236 1.00 97.19 100 LYS A CA 1
ATOM 778 C C . LYS A 1 100 ? -8.915 11.533 8.609 1.00 97.19 100 LYS A C 1
ATOM 780 O O . LYS A 1 100 ? -9.828 12.109 9.184 1.00 97.19 100 LYS A O 1
ATOM 785 N N . LYS A 1 101 ? -9.052 10.983 7.402 1.00 95.81 101 LYS A N 1
ATOM 786 C CA . LYS A 1 101 ? -10.295 10.918 6.630 1.00 95.81 101 LYS A CA 1
ATOM 787 C C . LYS A 1 101 ? -10.216 9.787 5.613 1.00 95.81 101 LYS A C 1
ATOM 789 O O . LYS A 1 101 ? -9.120 9.429 5.178 1.00 95.81 101 LYS A O 1
ATOM 794 N N . GLU A 1 102 ? -11.369 9.284 5.201 1.00 96.56 102 GLU A N 1
ATOM 795 C CA . GLU A 1 102 ? -11.469 8.339 4.093 1.00 96.56 102 GLU A CA 1
ATOM 796 C C . GLU A 1 102 ? -11.115 8.995 2.745 1.00 96.56 102 GLU A C 1
ATOM 798 O O . GLU A 1 102 ? -11.378 10.176 2.497 1.00 96.56 102 GLU A O 1
ATOM 803 N N . ILE A 1 103 ? -10.470 8.218 1.877 1.00 96.88 103 ILE A N 1
ATOM 804 C CA . ILE A 1 103 ? -10.117 8.578 0.501 1.00 96.88 103 ILE A CA 1
ATOM 805 C C . ILE A 1 103 ? -10.069 7.300 -0.336 1.00 96.88 103 ILE A C 1
ATOM 807 O O . ILE A 1 103 ? -9.727 6.234 0.175 1.00 96.88 103 ILE A O 1
ATOM 811 N N . ARG A 1 104 ? -10.409 7.392 -1.627 1.00 93.50 104 ARG A N 1
ATOM 812 C CA . ARG A 1 104 ? -10.393 6.241 -2.541 1.00 93.50 104 ARG A CA 1
ATOM 813 C C . ARG A 1 104 ? -8.990 5.633 -2.627 1.00 93.50 104 ARG A C 1
ATOM 815 O O . ARG A 1 104 ? -8.032 6.353 -2.937 1.00 93.50 104 ARG A O 1
ATOM 822 N N . GLY A 1 105 ? -8.913 4.323 -2.381 1.00 92.12 105 GLY A N 1
ATOM 823 C CA . GLY A 1 105 ? -7.671 3.544 -2.319 1.00 92.12 105 GLY A CA 1
ATOM 824 C C . GLY A 1 105 ? -6.792 3.819 -1.092 1.00 92.12 105 GLY A C 1
ATOM 825 O O . GLY A 1 105 ? -5.610 3.483 -1.125 1.00 92.12 105 GLY A O 1
ATOM 826 N N . PHE A 1 106 ? -7.326 4.484 -0.061 1.00 96.31 106 PHE A N 1
ATOM 827 C CA . PHE A 1 106 ? -6.618 4.821 1.181 1.00 96.31 106 PHE A CA 1
ATOM 828 C C . PHE A 1 106 ? -5.222 5.412 0.924 1.00 96.31 106 PHE A C 1
ATOM 830 O O . PHE A 1 106 ? -5.104 6.281 0.060 1.00 96.31 106 PHE A O 1
ATOM 837 N N . VAL A 1 107 ? -4.177 5.049 1.666 1.00 96.69 107 VAL A N 1
ATOM 838 C CA . VAL A 1 107 ? -2.805 5.521 1.401 1.00 96.69 107 VAL A CA 1
ATOM 839 C C . VAL A 1 107 ? -2.019 4.465 0.633 1.00 96.69 107 VAL A C 1
ATOM 841 O O . VAL A 1 107 ? -1.377 4.796 -0.368 1.00 96.69 107 VAL A O 1
ATOM 844 N N . ILE A 1 108 ? -2.101 3.204 1.057 1.00 94.31 108 ILE A N 1
ATOM 845 C CA . ILE A 1 108 ? -1.349 2.086 0.476 1.00 94.31 108 ILE A CA 1
ATOM 846 C C . ILE A 1 108 ? -1.628 1.949 -1.021 1.00 94.31 108 ILE A C 1
ATOM 848 O O . ILE A 1 108 ? -0.694 2.041 -1.822 1.00 94.31 108 ILE A O 1
ATOM 852 N N . CYS A 1 109 ? -2.893 1.782 -1.427 1.00 94.56 109 CYS A N 1
ATOM 853 C CA . CYS A 1 109 ? -3.202 1.556 -2.841 1.00 94.56 109 CYS A CA 1
ATOM 854 C C . CYS A 1 109 ? -2.903 2.796 -3.685 1.00 94.56 109 CYS A C 1
ATOM 856 O O . CYS A 1 109 ? -2.550 2.664 -4.851 1.00 94.56 109 CYS A O 1
ATOM 858 N N . ARG A 1 110 ? -2.983 4.009 -3.122 1.00 96.06 110 ARG A N 1
ATOM 859 C CA . ARG A 1 110 ? -2.601 5.231 -3.850 1.00 96.06 110 ARG A CA 1
ATOM 860 C C . ARG A 1 110 ? -1.116 5.260 -4.188 1.00 96.06 110 ARG A C 1
ATOM 862 O O . ARG A 1 110 ? -0.771 5.587 -5.320 1.00 96.06 110 ARG A O 1
ATOM 869 N N . ILE A 1 111 ? -0.252 4.915 -3.233 1.00 96.31 111 ILE A N 1
ATOM 870 C CA . ILE A 1 111 ? 1.195 4.833 -3.471 1.00 96.31 111 ILE A CA 1
ATOM 871 C C . ILE A 1 111 ? 1.494 3.687 -4.441 1.00 96.31 111 ILE A C 1
ATOM 873 O O . ILE A 1 111 ? 2.205 3.891 -5.423 1.00 96.31 111 ILE A O 1
ATOM 877 N N . GLN A 1 112 ? 0.907 2.509 -4.214 1.00 95.56 112 GLN A N 1
ATOM 878 C CA . GLN A 1 112 ? 1.113 1.343 -5.070 1.00 95.56 112 GLN A CA 1
ATOM 879 C C . GLN A 1 112 ? 0.687 1.618 -6.515 1.00 95.56 112 GLN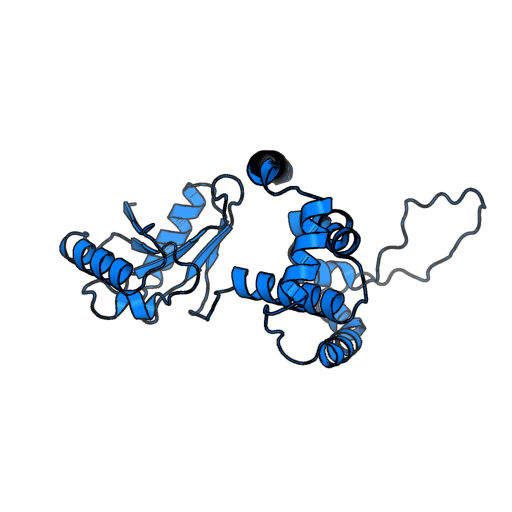 A C 1
ATOM 881 O O . GLN A 1 112 ? 1.468 1.385 -7.431 1.00 95.56 112 GLN A O 1
ATOM 886 N N . HIS A 1 113 ? -0.504 2.178 -6.733 1.00 95.56 113 HIS A N 1
ATOM 887 C CA . HIS A 1 113 ? -1.001 2.467 -8.077 1.00 95.56 113 HIS A CA 1
ATOM 888 C C . HIS A 1 113 ? -0.247 3.609 -8.761 1.00 95.56 113 HIS A C 1
ATOM 890 O O . HIS A 1 113 ? -0.186 3.616 -9.985 1.00 95.56 113 HIS A O 1
ATOM 896 N N . ALA A 1 114 ? 0.347 4.550 -8.018 1.00 96.69 114 ALA A N 1
ATOM 897 C CA . ALA A 1 114 ? 1.228 5.553 -8.615 1.00 96.69 114 ALA A CA 1
ATOM 898 C C . ALA A 1 114 ? 2.482 4.898 -9.217 1.00 96.69 114 ALA A C 1
ATOM 900 O O . ALA A 1 114 ? 2.846 5.205 -10.350 1.00 96.69 114 ALA A O 1
ATOM 901 N N . VAL A 1 115 ? 3.088 3.948 -8.495 1.00 97.25 115 VAL A N 1
ATOM 902 C CA . VAL A 1 115 ? 4.220 3.154 -9.002 1.00 97.25 115 VAL A CA 1
ATOM 903 C C . VAL A 1 115 ? 3.779 2.279 -10.175 1.00 97.25 115 VAL A C 1
ATOM 905 O O . VAL A 1 115 ? 4.406 2.315 -11.227 1.00 97.25 115 VAL A O 1
ATOM 908 N N . THR A 1 116 ? 2.669 1.545 -10.036 1.00 97.31 116 THR A N 1
ATOM 909 C CA . THR A 1 116 ? 2.138 0.689 -11.108 1.00 97.31 116 THR A CA 1
ATOM 910 C C . THR A 1 116 ? 1.8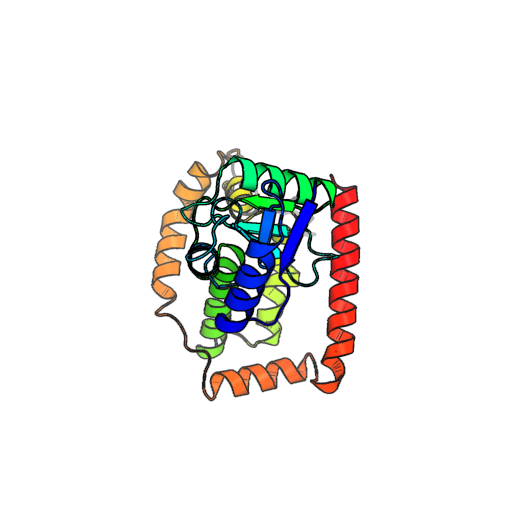55 1.484 -12.378 1.00 97.31 116 THR A C 1
ATOM 912 O O . THR A 1 116 ? 2.255 1.058 -13.457 1.00 97.31 116 THR A O 1
ATOM 915 N N . ALA A 1 117 ? 1.201 2.642 -12.271 1.00 97.31 117 ALA A N 1
ATOM 916 C CA . ALA A 1 117 ? 0.882 3.465 -13.430 1.00 97.31 117 ALA A CA 1
ATOM 917 C C . ALA A 1 117 ? 2.147 3.885 -14.187 1.00 97.31 117 ALA A C 1
ATOM 919 O O . ALA A 1 117 ? 2.168 3.792 -15.410 1.00 97.31 117 ALA A O 1
ATOM 920 N N . GLU A 1 118 ? 3.197 4.299 -13.476 1.00 97.75 118 GLU A N 1
ATOM 921 C CA . GLU A 1 118 ? 4.449 4.702 -14.115 1.00 97.75 118 GLU A CA 1
ATOM 922 C C . GLU A 1 118 ? 5.187 3.514 -14.740 1.00 97.75 118 GLU A C 1
ATOM 924 O O . GLU A 1 118 ? 5.611 3.596 -15.889 1.00 97.75 118 GLU A O 1
ATOM 929 N N . CYS A 1 119 ? 5.244 2.368 -14.054 1.00 97.69 119 CYS A N 1
ATOM 930 C CA . CYS A 1 119 ? 5.814 1.145 -14.619 1.00 97.69 119 CYS A CA 1
ATOM 931 C C . CYS A 1 119 ? 5.155 0.774 -15.956 1.00 97.69 119 CYS A C 1
ATOM 933 O O . CYS A 1 119 ? 5.847 0.537 -16.941 1.00 97.69 119 CYS A O 1
ATOM 935 N N . PHE A 1 120 ? 3.821 0.771 -16.024 1.00 97.56 120 PHE A N 1
ATOM 936 C CA . PHE A 1 120 ? 3.115 0.422 -17.260 1.00 97.56 120 PHE A CA 1
ATOM 937 C C . PHE A 1 120 ? 3.273 1.469 -18.367 1.00 97.56 120 PHE A C 1
ATOM 939 O O . PHE A 1 120 ? 3.280 1.099 -19.538 1.00 97.56 120 PHE A O 1
ATOM 946 N N . LYS A 1 121 ? 3.431 2.756 -18.032 1.00 97.38 121 LYS A N 1
ATOM 947 C CA . LYS A 1 121 ? 3.749 3.792 -19.026 1.00 97.38 121 LYS A CA 1
ATOM 948 C C . LYS A 1 121 ? 5.129 3.573 -19.638 1.00 97.38 121 LYS A C 1
ATOM 950 O O . LYS A 1 121 ? 5.241 3.589 -20.857 1.00 97.38 121 LYS A O 1
ATOM 955 N N . LEU A 1 122 ? 6.139 3.275 -18.821 1.00 97.69 122 LEU A N 1
ATOM 956 C CA . LEU A 1 122 ? 7.492 2.983 -19.304 1.00 97.69 122 LEU A CA 1
ATOM 957 C C . LEU A 1 122 ? 7.530 1.745 -20.219 1.00 97.69 122 LEU A C 1
ATOM 959 O O . LEU A 1 122 ? 8.241 1.756 -21.220 1.00 97.69 122 LEU A O 1
ATOM 963 N N . LEU A 1 123 ? 6.733 0.712 -19.917 1.00 96.94 123 LEU A N 1
ATOM 964 C CA . LEU A 1 123 ? 6.593 -0.480 -20.771 1.00 96.94 123 LEU A CA 1
ATOM 965 C C . LEU A 1 123 ? 5.835 -0.185 -22.074 1.00 96.94 123 LEU A C 1
ATOM 967 O O . LEU A 1 123 ? 6.199 -0.695 -23.134 1.00 96.94 123 LEU A O 1
ATOM 971 N N . ARG A 1 124 ? 4.775 0.632 -22.002 1.00 95.81 124 ARG A N 1
ATOM 972 C CA . ARG A 1 124 ? 4.003 1.081 -23.172 1.00 95.81 124 ARG A CA 1
ATOM 973 C C . ARG A 1 124 ? 4.873 1.881 -24.135 1.00 95.81 124 ARG A C 1
ATOM 975 O O . ARG A 1 124 ? 4.780 1.675 -25.340 1.00 95.81 124 ARG A O 1
ATOM 982 N N . ASP A 1 125 ? 5.699 2.766 -23.590 1.00 95.56 125 ASP A N 1
ATOM 983 C CA . ASP A 1 125 ? 6.556 3.673 -24.353 1.00 95.56 125 ASP A CA 1
ATOM 984 C C . ASP A 1 125 ? 7.895 3.014 -24.746 1.00 95.56 125 ASP A C 1
ATOM 986 O O . ASP A 1 125 ? 8.786 3.690 -25.252 1.00 95.56 125 ASP A O 1
ATOM 990 N N . ASP A 1 126 ? 8.022 1.695 -24.525 1.00 95.62 126 ASP A N 1
ATOM 991 C CA . ASP A 1 126 ? 9.170 0.850 -24.887 1.00 95.62 126 ASP A CA 1
ATOM 992 C C . ASP A 1 126 ? 10.514 1.368 -24.341 1.00 95.62 126 ASP A C 1
ATOM 994 O O . ASP A 1 126 ? 11.574 1.196 -24.938 1.00 95.62 126 ASP A O 1
ATOM 998 N N . VAL A 1 127 ? 10.474 2.020 -23.174 1.00 97.81 127 VAL A N 1
ATOM 999 C CA . VAL A 1 127 ? 11.659 2.585 -22.511 1.00 97.81 127 VAL A CA 1
ATOM 1000 C C . VAL A 1 127 ? 12.538 1.481 -21.919 1.00 97.81 127 VAL A C 1
ATOM 1002 O O . VAL A 1 127 ? 13.753 1.645 -21.796 1.00 97.81 127 VAL A O 1
ATOM 1005 N N . ILE A 1 128 ? 11.924 0.373 -21.499 1.00 98.00 128 ILE A N 1
ATOM 1006 C CA . ILE A 1 128 ? 12.573 -0.720 -20.772 1.00 98.00 128 ILE A CA 1
ATOM 1007 C C . ILE A 1 128 ? 11.758 -2.016 -20.900 1.00 98.00 128 ILE A C 1
ATOM 1009 O O . ILE A 1 128 ? 10.540 -1.965 -21.044 1.00 98.00 128 ILE A O 1
ATOM 1013 N N . GLU A 1 129 ? 12.418 -3.172 -20.803 1.00 96.31 129 GLU A N 1
ATOM 1014 C CA . GLU A 1 129 ? 11.763 -4.486 -20.707 1.00 96.31 129 GLU A CA 1
ATOM 1015 C C . GLU A 1 129 ? 11.266 -4.769 -19.276 1.00 96.31 129 GLU A C 1
ATOM 1017 O O . GLU A 1 129 ? 11.883 -4.343 -18.292 1.00 96.31 129 GLU A O 1
ATOM 1022 N N . ALA A 1 130 ? 10.203 -5.565 -19.122 1.00 96.38 130 ALA A N 1
ATOM 1023 C CA . ALA A 1 130 ? 9.624 -5.892 -17.814 1.00 96.38 130 ALA A CA 1
ATOM 1024 C C . ALA A 1 130 ? 10.638 -6.538 -16.859 1.00 96.38 130 ALA A C 1
ATOM 1026 O O . ALA A 1 130 ? 10.625 -6.259 -15.661 1.00 96.38 130 ALA A O 1
ATOM 1027 N N . LYS A 1 131 ? 11.565 -7.347 -17.387 1.00 96.00 131 LYS A N 1
ATOM 1028 C CA . LYS A 1 131 ? 12.617 -8.000 -16.597 1.00 96.00 131 LYS A CA 1
ATOM 1029 C C . LYS A 1 131 ? 13.516 -7.001 -15.874 1.00 96.00 131 LYS A C 1
ATOM 1031 O O . LYS A 1 131 ? 13.786 -7.184 -14.686 1.00 96.00 131 LYS A O 1
ATOM 1036 N N . ASP A 1 132 ? 13.991 -5.985 -16.587 1.00 97.44 132 ASP A N 1
ATOM 1037 C CA . ASP A 1 132 ? 14.913 -4.995 -16.032 1.00 97.44 132 ASP A CA 1
ATOM 1038 C C . ASP A 1 132 ? 14.158 -3.956 -15.200 1.00 97.44 132 ASP A C 1
ATOM 1040 O O . ASP A 1 132 ? 14.634 -3.551 -14.135 1.00 97.44 132 ASP A O 1
ATOM 1044 N N . LEU A 1 133 ? 12.935 -3.601 -15.608 1.00 97.75 133 LEU A N 1
ATOM 1045 C CA . LEU A 1 133 ? 12.053 -2.747 -14.815 1.00 97.75 133 LEU A CA 1
ATOM 1046 C C . LEU A 1 133 ? 11.764 -3.354 -13.435 1.00 97.75 133 LEU A C 1
ATOM 1048 O O . LEU A 1 133 ? 11.862 -2.655 -12.425 1.00 97.75 133 LEU A O 1
ATOM 1052 N N . ASP A 1 134 ? 11.483 -4.658 -13.363 1.00 96.00 134 ASP A N 1
ATOM 1053 C CA . ASP A 1 134 ? 11.189 -5.346 -12.100 1.00 96.00 134 ASP A CA 1
ATOM 1054 C C . ASP A 1 134 ? 12.431 -5.499 -11.196 1.00 96.00 134 ASP A C 1
ATOM 1056 O O . ASP A 1 134 ? 12.302 -5.844 -10.022 1.00 96.00 134 ASP A O 1
ATOM 1060 N N . GLN A 1 135 ? 13.646 -5.180 -11.677 1.00 97.19 135 GLN A N 1
ATOM 1061 C CA . GLN A 1 135 ? 14.844 -5.076 -10.825 1.00 97.19 135 GLN A CA 1
ATOM 1062 C C . GLN A 1 135 ? 14.974 -3.719 -10.118 1.00 97.19 135 GLN A C 1
ATOM 1064 O O . GLN A 1 135 ? 15.622 -3.651 -9.068 1.00 97.19 135 GLN A O 1
ATOM 1069 N N . VAL A 1 136 ? 14.342 -2.651 -10.624 1.00 97.56 136 VAL A N 1
ATOM 1070 C CA . VAL A 1 136 ? 14.476 -1.278 -10.087 1.00 97.56 136 VAL A CA 1
ATOM 1071 C C . VAL A 1 136 ? 14.098 -1.205 -8.606 1.00 97.56 136 VAL A C 1
ATOM 1073 O O . VAL A 1 136 ? 14.751 -0.517 -7.813 1.00 97.56 136 VAL A O 1
ATOM 1076 N N . MET A 1 137 ? 13.059 -1.941 -8.210 1.00 96.25 137 MET A N 1
ATOM 1077 C CA . MET A 1 137 ? 12.607 -2.004 -6.824 1.00 96.25 137 MET A CA 1
ATOM 1078 C C . MET A 1 137 ? 13.510 -2.900 -5.959 1.00 96.25 137 MET A C 1
ATOM 1080 O O . MET A 1 137 ? 14.173 -2.362 -5.072 1.00 96.25 137 MET A O 1
ATOM 1084 N N . PRO A 1 138 ? 13.607 -4.226 -6.166 1.00 95.88 138 PRO A N 1
ATOM 1085 C CA . PRO A 1 138 ? 14.346 -5.106 -5.259 1.00 95.88 138 PRO A CA 1
ATOM 1086 C C . PRO A 1 138 ? 15.857 -4.838 -5.212 1.00 95.88 138 PRO A C 1
ATOM 1088 O O . PRO A 1 138 ? 16.451 -5.036 -4.156 1.00 95.88 138 PRO A O 1
ATOM 1091 N N . GLN A 1 139 ? 16.476 -4.370 -6.304 1.00 96.25 139 GLN A N 1
ATOM 1092 C CA . GLN A 1 139 ? 17.921 -4.086 -6.357 1.00 96.25 139 GLN A CA 1
ATOM 1093 C C . GLN A 1 139 ? 18.264 -2.615 -6.076 1.00 96.25 139 GLN A C 1
ATOM 1095 O O . GLN A 1 139 ? 19.433 -2.274 -5.907 1.00 96.25 139 GLN A O 1
ATOM 1100 N N . GLY A 1 140 ? 17.263 -1.732 -6.040 1.00 95.44 140 GLY A N 1
ATOM 1101 C CA . GLY A 1 140 ? 17.456 -0.286 -5.951 1.00 95.44 140 GLY A CA 1
ATOM 1102 C C . GLY A 1 140 ? 16.572 0.366 -4.894 1.00 95.44 140 GLY A C 1
ATOM 1103 O O . GLY A 1 140 ? 16.913 0.409 -3.709 1.00 95.44 140 GLY A O 1
ATOM 1104 N N . LEU A 1 141 ? 15.444 0.935 -5.327 1.00 95.12 141 LEU A N 1
ATOM 1105 C CA . LEU A 1 141 ? 14.589 1.791 -4.492 1.00 95.12 141 LEU A CA 1
ATOM 1106 C C . LEU A 1 141 ? 13.963 1.043 -3.305 1.00 95.12 141 LEU A C 1
ATOM 1108 O O . LEU A 1 141 ? 13.835 1.590 -2.213 1.00 95.12 141 LEU A O 1
ATOM 1112 N N . GLY A 1 142 ? 13.603 -0.222 -3.493 1.00 95.94 142 GLY A N 1
ATOM 1113 C CA . GLY A 1 142 ? 12.957 -1.054 -2.480 1.00 95.94 142 GLY A CA 1
ATOM 1114 C C . GLY A 1 142 ? 13.842 -1.348 -1.271 1.00 95.94 142 GLY A C 1
ATOM 1115 O O . GLY A 1 142 ? 13.318 -1.471 -0.166 1.00 95.94 142 GLY A O 1
ATOM 1116 N N . LEU A 1 143 ? 15.171 -1.385 -1.434 1.00 95.50 143 LEU A N 1
ATOM 1117 C CA . LEU A 1 143 ? 16.088 -1.652 -0.320 1.00 95.50 143 LEU A CA 1
ATOM 1118 C C . LEU A 1 143 ? 15.981 -0.590 0.776 1.00 95.50 143 LEU A C 1
ATOM 1120 O O . LEU A 1 143 ? 15.906 -0.935 1.951 1.00 95.50 143 LEU A O 1
ATOM 1124 N N . ARG A 1 144 ? 15.919 0.699 0.413 1.00 94.88 144 ARG A N 1
ATOM 1125 C CA . ARG A 1 144 ? 15.714 1.767 1.408 1.00 94.88 144 ARG A CA 1
ATOM 1126 C C . ARG A 1 144 ? 14.279 1.781 1.933 1.00 94.88 144 ARG A C 1
ATOM 1128 O O . ARG A 1 144 ? 14.091 1.975 3.128 1.00 94.88 144 ARG A O 1
ATOM 1135 N N . TYR A 1 145 ? 13.283 1.502 1.086 1.00 96.44 145 TYR A N 1
ATOM 1136 C CA . TYR A 1 145 ? 11.874 1.470 1.501 1.00 96.44 145 TYR A CA 1
ATOM 1137 C C . TYR A 1 145 ? 11.527 0.318 2.444 1.00 96.44 145 TYR A C 1
ATOM 1139 O O . TYR A 1 145 ? 10.533 0.394 3.161 1.00 96.44 145 TYR A O 1
ATOM 1147 N N . ALA A 1 146 ? 12.363 -0.719 2.509 1.00 95.25 146 ALA A N 1
ATOM 1148 C CA . ALA A 1 146 ? 12.252 -1.750 3.533 1.00 95.25 146 ALA A CA 1
ATOM 1149 C C . ALA A 1 146 ? 12.498 -1.207 4.956 1.00 95.25 146 ALA A C 1
ATOM 1151 O O . ALA A 1 146 ? 12.029 -1.808 5.926 1.00 95.25 146 ALA A O 1
ATOM 1152 N N . PHE A 1 147 ? 13.209 -0.083 5.102 1.00 94.94 147 PHE A N 1
ATOM 1153 C CA . PHE A 1 147 ? 13.606 0.476 6.398 1.00 94.94 147 PHE A CA 1
ATOM 1154 C C . PHE A 1 147 ? 13.017 1.857 6.671 1.00 94.94 147 PHE A C 1
ATOM 1156 O O . PHE A 1 147 ? 12.532 2.076 7.776 1.00 94.94 147 PHE A O 1
ATOM 1163 N N . ILE A 1 148 ? 13.021 2.750 5.680 1.00 95.69 148 ILE A N 1
ATOM 1164 C CA . ILE A 1 148 ? 12.626 4.153 5.834 1.00 95.69 148 ILE A CA 1
ATOM 1165 C C . ILE A 1 148 ? 11.580 4.567 4.800 1.00 95.69 148 ILE A C 1
ATOM 1167 O O . ILE A 1 148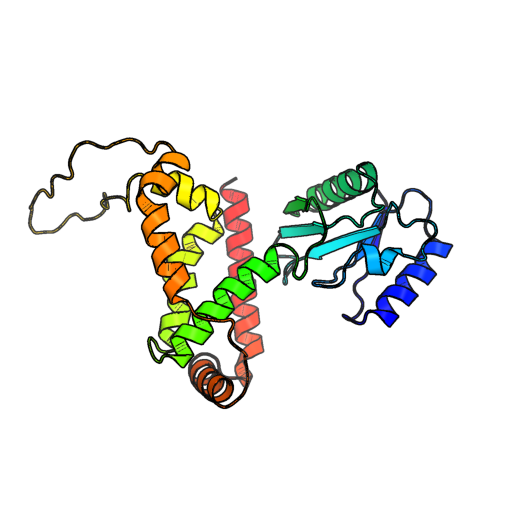 ? 11.553 4.077 3.670 1.00 95.69 148 ILE A O 1
ATOM 1171 N N . GLY A 1 149 ? 10.719 5.513 5.173 1.00 95.56 149 GLY A N 1
ATOM 1172 C CA . GLY A 1 149 ? 9.696 6.052 4.276 1.00 95.56 149 GLY A CA 1
ATOM 1173 C C . GLY A 1 149 ? 10.257 7.006 3.216 1.00 95.56 149 GLY A C 1
ATOM 1174 O O . GLY A 1 149 ? 11.405 7.453 3.283 1.00 95.56 149 GLY A O 1
ATOM 1175 N N . GLN A 1 150 ? 9.416 7.395 2.252 1.00 95.38 150 GLN A N 1
ATOM 1176 C CA . GLN A 1 150 ? 9.823 8.326 1.192 1.00 95.38 150 GLN A CA 1
ATOM 1177 C C . GLN A 1 150 ? 10.158 9.729 1.723 1.00 95.38 150 GLN A C 1
ATOM 1179 O O . GLN A 1 150 ? 11.114 10.355 1.275 1.00 95.38 150 GLN A O 1
ATOM 1184 N N . LEU A 1 151 ? 9.409 10.226 2.713 1.00 95.62 151 LEU A N 1
ATOM 1185 C CA . LEU A 1 151 ? 9.694 11.534 3.312 1.00 95.62 151 LEU A CA 1
ATOM 1186 C C . LEU A 1 151 ? 11.014 11.534 4.088 1.00 95.62 151 LEU A C 1
ATOM 1188 O O . LEU A 1 151 ? 11.771 12.493 3.991 1.00 95.62 151 LEU A O 1
ATOM 1192 N N . GLU A 1 152 ? 11.314 10.453 4.806 1.00 95.00 152 GLU A N 1
ATOM 1193 C CA . GLU A 1 152 ? 12.591 10.284 5.502 1.00 95.00 152 GLU A CA 1
ATOM 1194 C C . GLU A 1 152 ? 13.747 10.115 4.510 1.00 95.00 152 GLU A C 1
ATOM 1196 O O . GLU A 1 152 ? 14.783 10.755 4.654 1.00 95.00 152 GLU A O 1
ATOM 1201 N N . THR A 1 153 ? 13.538 9.357 3.431 1.00 93.81 153 THR A N 1
ATOM 1202 C CA . THR A 1 153 ? 14.488 9.261 2.314 1.00 93.81 153 THR A CA 1
ATOM 1203 C C . THR A 1 153 ? 14.832 10.646 1.766 1.00 93.81 153 THR A C 1
ATOM 1205 O O . THR A 1 153 ? 16.008 10.965 1.592 1.00 93.81 153 THR A O 1
ATOM 1208 N N . ASN A 1 154 ? 13.828 11.491 1.525 1.00 93.00 154 ASN A N 1
ATOM 1209 C CA . ASN A 1 154 ? 14.039 12.861 1.057 1.00 93.00 154 ASN A CA 1
ATOM 1210 C C . ASN A 1 154 ? 14.747 13.717 2.115 1.00 93.00 154 ASN A C 1
ATOM 1212 O O . ASN A 1 154 ? 15.680 14.451 1.793 1.00 93.00 154 ASN A O 1
ATOM 1216 N N . TYR A 1 155 ? 14.348 13.586 3.381 1.00 91.50 155 TYR A N 1
ATOM 1217 C CA . TYR A 1 155 ? 14.960 14.295 4.503 1.00 91.50 155 TYR A CA 1
ATOM 1218 C C . TYR A 1 155 ? 16.465 13.998 4.624 1.00 91.50 155 TYR A C 1
ATOM 1220 O O . TYR A 1 155 ? 17.256 14.915 4.839 1.00 91.50 155 TYR A O 1
ATOM 1228 N N . LEU A 1 156 ? 16.866 12.736 4.440 1.00 89.38 156 LEU A N 1
ATOM 1229 C CA . LEU A 1 156 ? 18.258 12.286 4.541 1.00 89.38 156 LEU A CA 1
ATOM 1230 C C . LEU A 1 156 ? 19.088 12.577 3.277 1.00 89.38 156 LEU A C 1
ATOM 1232 O O . LEU A 1 156 ? 20.291 12.818 3.373 1.00 89.38 156 LEU A O 1
ATOM 1236 N N . ASN A 1 157 ? 18.467 12.592 2.093 1.00 87.31 157 ASN A N 1
ATOM 1237 C CA . ASN A 1 157 ? 19.173 12.726 0.811 1.00 87.31 157 ASN A CA 1
ATOM 1238 C C . ASN A 1 157 ? 19.358 14.171 0.319 1.00 87.31 157 ASN A C 1
ATOM 1240 O O . ASN A 1 157 ? 19.865 14.373 -0.784 1.00 87.31 157 ASN A O 1
ATOM 1244 N N . ALA A 1 158 ? 19.004 15.183 1.117 1.00 78.50 158 ALA A N 1
ATOM 1245 C CA . ALA A 1 158 ? 19.150 16.592 0.734 1.00 78.50 158 ALA A CA 1
ATOM 1246 C C . ALA A 1 158 ? 20.593 16.983 0.331 1.00 78.50 158 ALA A C 1
ATOM 1248 O O . ALA A 1 158 ? 20.795 17.883 -0.477 1.00 78.50 158 ALA A O 1
ATOM 1249 N N . ASN A 1 159 ? 21.611 16.267 0.821 1.00 68.56 159 ASN A N 1
ATOM 1250 C CA . ASN A 1 159 ? 23.023 16.532 0.511 1.00 68.56 159 ASN A CA 1
ATOM 1251 C C . ASN A 1 159 ? 23.501 16.058 -0.866 1.00 68.56 159 ASN A C 1
ATOM 1253 O O . ASN A 1 159 ? 24.676 16.248 -1.185 1.00 68.56 159 ASN A O 1
ATOM 1257 N N . GLY A 1 160 ? 22.626 15.452 -1.669 1.00 57.59 160 GLY A N 1
ATOM 1258 C CA . GLY A 1 160 ? 23.022 14.663 -2.831 1.00 57.59 160 GLY A CA 1
ATOM 1259 C C . GLY A 1 160 ? 23.374 13.228 -2.442 1.00 57.59 160 GLY A C 1
ATOM 1260 O O . GLY A 1 160 ? 23.704 12.936 -1.291 1.00 57.59 160 GLY A O 1
ATOM 1261 N N . LEU A 1 161 ? 23.270 12.317 -3.416 1.00 52.94 161 LEU A N 1
ATOM 1262 C CA . LEU A 1 161 ? 23.703 10.925 -3.278 1.00 52.94 161 LEU A CA 1
ATOM 1263 C C . LEU A 1 161 ? 25.139 10.925 -2.740 1.00 52.94 161 LEU A C 1
ATOM 1265 O O . LEU A 1 161 ? 26.029 11.511 -3.355 1.00 52.94 161 LEU A O 1
ATOM 1269 N N . LEU A 1 162 ? 25.344 10.333 -1.562 1.00 44.47 162 LEU A N 1
ATOM 1270 C CA . LEU A 1 162 ? 26.640 10.278 -0.887 1.00 44.47 162 LEU A CA 1
ATOM 1271 C C . LEU A 1 162 ? 27.753 9.924 -1.891 1.00 44.47 162 LEU A C 1
ATOM 1273 O O . LEU A 1 162 ? 27.617 8.916 -2.590 1.00 44.47 162 LEU A O 1
ATOM 1277 N N . PRO A 1 163 ? 28.888 10.650 -1.937 1.00 39.38 163 PRO A N 1
ATOM 1278 C CA . PRO A 1 163 ? 30.077 10.079 -2.535 1.00 39.38 163 PRO A CA 1
ATOM 1279 C C . PRO A 1 163 ? 30.432 8.857 -1.689 1.00 39.38 163 PRO A C 1
ATOM 1281 O O . PRO A 1 163 ? 30.735 8.971 -0.496 1.00 39.38 163 PRO A O 1
ATOM 1284 N N . SER A 1 164 ? 30.302 7.684 -2.306 1.00 39.94 164 SER A N 1
ATOM 1285 C CA . SER A 1 164 ? 30.707 6.395 -1.766 1.00 39.94 164 SER A CA 1
ATOM 1286 C C . SER A 1 164 ? 32.041 6.541 -1.026 1.00 39.94 164 SER A C 1
ATOM 1288 O O . SER A 1 164 ? 33.083 6.773 -1.633 1.00 39.94 164 SER A O 1
ATOM 1290 N N . ARG A 1 165 ? 32.033 6.365 0.301 1.00 41.97 165 ARG A N 1
ATOM 1291 C CA . ARG A 1 165 ? 33.263 6.075 1.062 1.00 41.97 165 ARG A CA 1
ATOM 1292 C C . ARG A 1 165 ? 33.813 4.671 0.753 1.00 41.97 165 ARG A C 1
ATOM 1294 O O . ARG A 1 165 ? 34.797 4.264 1.355 1.00 41.97 165 ARG A O 1
ATOM 1301 N N . TYR A 1 166 ? 33.192 3.953 -0.180 1.00 38.88 166 TYR A N 1
ATOM 1302 C CA . TYR A 1 166 ? 33.485 2.583 -0.585 1.00 38.88 166 TYR A CA 1
ATOM 1303 C C . TYR A 1 166 ? 33.890 2.497 -2.063 1.00 38.88 166 TYR A C 1
ATOM 1305 O O . TYR A 1 166 ? 33.537 1.555 -2.763 1.00 38.88 166 TYR A O 1
ATOM 1313 N N . ASN A 1 167 ? 34.623 3.490 -2.567 1.00 36.69 167 ASN A N 1
ATOM 1314 C CA . ASN A 1 167 ? 35.364 3.329 -3.811 1.00 36.69 167 ASN A CA 1
ATOM 1315 C C . ASN A 1 167 ? 36.842 3.594 -3.526 1.00 36.69 167 ASN A C 1
ATOM 1317 O O . ASN A 1 167 ? 37.353 4.698 -3.713 1.00 36.69 167 ASN A O 1
ATOM 1321 N N . SER A 1 168 ? 37.538 2.572 -3.028 1.00 39.47 168 SER A N 1
ATOM 1322 C CA . SER A 1 168 ? 38.977 2.465 -3.242 1.00 39.47 168 SER A CA 1
ATOM 1323 C C . SER A 1 168 ? 39.196 2.184 -4.730 1.00 39.47 168 SER A C 1
ATOM 1325 O O . SER A 1 168 ? 39.418 1.052 -5.153 1.00 39.47 168 SER A O 1
ATOM 1327 N N . ASP A 1 169 ? 39.091 3.230 -5.550 1.00 41.31 169 ASP A N 1
ATOM 1328 C CA . ASP A 1 169 ? 39.554 3.170 -6.929 1.00 41.31 169 ASP A CA 1
ATOM 1329 C C . ASP A 1 169 ? 41.045 2.799 -6.902 1.00 41.31 169 ASP A C 1
ATOM 1331 O O . ASP A 1 169 ? 41.863 3.473 -6.266 1.00 41.31 169 ASP A O 1
ATOM 1335 N N . ARG A 1 170 ? 41.410 1.719 -7.602 1.00 46.91 170 ARG A N 1
ATOM 1336 C CA . ARG A 1 170 ? 42.793 1.231 -7.760 1.00 46.91 170 ARG A CA 1
ATOM 1337 C C . ARG A 1 170 ? 43.708 2.235 -8.488 1.00 46.91 170 ARG A C 1
ATOM 1339 O O . ARG A 1 170 ? 44.849 1.904 -8.790 1.00 46.91 170 ARG A O 1
ATOM 1346 N N . ARG A 1 171 ? 43.229 3.447 -8.785 1.00 46.56 171 ARG A N 1
ATOM 1347 C CA . ARG A 1 171 ? 43.932 4.488 -9.549 1.00 46.56 171 ARG A CA 1
ATOM 1348 C C . ARG A 1 171 ? 44.137 5.814 -8.813 1.00 46.56 171 ARG A C 1
ATOM 1350 O O . ARG A 1 171 ? 44.444 6.815 -9.453 1.00 46.56 171 ARG A O 1
ATOM 1357 N N . GLY A 1 172 ? 44.015 5.842 -7.483 1.00 37.72 172 GLY A N 1
ATOM 1358 C CA . GLY A 1 172 ? 44.628 6.885 -6.639 1.00 37.72 172 GLY A CA 1
ATOM 1359 C C . GLY A 1 172 ? 44.230 8.345 -6.920 1.00 37.72 172 GLY A C 1
ATOM 1360 O O . GLY A 1 172 ? 44.899 9.256 -6.436 1.00 37.72 172 GLY A O 1
ATOM 1361 N N . SER A 1 173 ? 43.156 8.602 -7.669 1.00 40.06 173 SER A N 1
ATOM 1362 C CA . SER A 1 173 ? 42.724 9.962 -7.995 1.00 40.06 173 SER A CA 1
ATOM 1363 C C . SER A 1 173 ? 41.734 10.448 -6.940 1.00 40.06 173 SER A C 1
ATOM 1365 O O . SER A 1 173 ? 40.601 9.976 -6.859 1.00 40.06 173 SER A O 1
ATOM 1367 N N . LYS A 1 174 ? 42.168 11.391 -6.095 1.00 35.47 174 LYS A N 1
ATOM 1368 C CA . LYS A 1 174 ? 41.299 12.065 -5.123 1.00 35.47 174 LYS A CA 1
ATOM 1369 C C . LYS A 1 174 ? 40.272 12.919 -5.870 1.00 35.47 174 LYS A C 1
ATOM 1371 O O . LYS A 1 174 ? 40.560 14.055 -6.229 1.00 35.47 174 LYS A O 1
ATOM 1376 N N . VAL A 1 175 ? 39.056 12.408 -6.048 1.00 43.59 175 VAL A N 1
ATOM 1377 C CA . VAL A 1 175 ? 37.902 13.263 -6.347 1.00 43.59 175 VAL A CA 1
ATOM 1378 C C . VAL A 1 175 ? 37.577 14.033 -5.068 1.00 43.59 175 VAL A C 1
ATOM 1380 O O . VAL A 1 175 ? 36.946 13.514 -4.148 1.00 43.59 175 VAL A O 1
ATOM 1383 N N . THR A 1 176 ? 38.073 15.262 -4.957 1.00 36.94 176 THR A N 1
ATOM 1384 C CA . THR A 1 176 ? 37.715 16.157 -3.855 1.00 36.94 176 THR A CA 1
ATOM 1385 C C . THR A 1 176 ? 36.344 16.758 -4.138 1.00 36.94 176 THR A C 1
ATOM 1387 O O . THR A 1 176 ? 36.228 17.761 -4.838 1.00 36.94 176 THR A O 1
ATOM 1390 N N . CYS A 1 177 ? 35.289 16.151 -3.597 1.00 45.06 177 CYS A N 1
ATOM 1391 C CA . CYS A 1 177 ? 34.015 16.848 -3.454 1.00 45.06 177 CYS A CA 1
ATOM 1392 C C . CYS A 1 177 ? 34.204 17.997 -2.448 1.00 45.06 177 CYS A C 1
ATOM 1394 O O . CYS A 1 177 ? 34.835 17.802 -1.406 1.00 45.06 177 CYS A O 1
ATOM 1396 N N . GLY A 1 178 ? 33.685 19.186 -2.777 1.00 43.72 178 GLY A N 1
ATOM 1397 C CA . GLY A 1 178 ? 33.739 20.384 -1.932 1.00 43.72 178 GLY A CA 1
ATOM 1398 C C . GLY A 1 178 ? 33.135 20.188 -0.528 1.00 43.72 178 GLY A C 1
ATOM 1399 O O . GLY A 1 178 ? 32.624 19.111 -0.210 1.00 43.72 178 GLY A O 1
ATOM 1400 N N . PRO A 1 179 ? 33.203 21.209 0.347 1.00 46.03 179 PRO A N 1
ATOM 1401 C CA . PRO A 1 179 ? 32.844 21.074 1.757 1.00 46.03 179 PRO A CA 1
ATOM 1402 C C . PRO A 1 179 ? 31.432 20.500 1.934 1.00 46.03 179 PRO A C 1
ATOM 1404 O O . PRO A 1 179 ? 30.477 20.962 1.308 1.00 46.03 179 PRO A O 1
ATOM 1407 N N . ARG A 1 180 ? 31.311 19.487 2.807 1.00 50.84 180 ARG A N 1
ATOM 1408 C CA . ARG A 1 180 ? 30.033 18.888 3.218 1.00 50.84 180 ARG A CA 1
ATOM 1409 C C . ARG A 1 180 ? 29.119 19.995 3.740 1.00 50.84 180 ARG A C 1
ATOM 1411 O O . ARG A 1 180 ? 29.287 20.431 4.876 1.00 50.84 180 ARG A O 1
ATOM 1418 N N . ARG A 1 181 ? 28.122 20.418 2.963 1.00 54.25 181 ARG A N 1
ATOM 1419 C CA . ARG A 1 181 ? 26.922 20.987 3.582 1.00 54.25 181 ARG A CA 1
ATOM 1420 C C . ARG A 1 181 ? 26.242 19.820 4.295 1.00 54.25 181 ARG A C 1
ATOM 1422 O O . ARG A 1 181 ? 26.004 18.789 3.678 1.00 54.25 181 ARG A O 1
ATOM 1429 N N . LEU A 1 182 ? 26.064 19.927 5.609 1.00 57.19 182 LEU A N 1
ATOM 1430 C CA . LEU A 1 182 ? 25.209 19.010 6.366 1.00 57.19 182 LEU A CA 1
ATOM 1431 C C . LEU A 1 182 ? 23.779 19.119 5.805 1.00 57.19 182 LEU A C 1
ATOM 1433 O O . LEU A 1 182 ? 23.410 20.178 5.302 1.00 57.19 182 LEU A O 1
ATOM 1437 N N . SER A 1 183 ? 22.990 18.041 5.852 1.00 60.78 183 SER A N 1
ATOM 1438 C CA . SER A 1 183 ? 21.641 18.047 5.264 1.00 60.78 183 SER A CA 1
ATOM 1439 C C . SER A 1 183 ? 20.740 18.817 6.192 1.00 60.78 183 SER A C 1
ATOM 1441 O O . SER A 1 183 ? 20.623 18.440 7.358 1.00 60.78 183 SER A O 1
ATOM 1443 N N . HIS A 1 184 ? 20.061 19.840 5.685 1.00 74.06 184 HIS A N 1
ATOM 1444 C CA . HIS A 1 184 ? 19.117 20.614 6.496 1.00 74.06 184 HIS A CA 1
ATOM 1445 C C . HIS A 1 184 ? 17.682 20.066 6.380 1.00 74.06 184 HIS A C 1
ATOM 1447 O O . HIS A 1 184 ? 16.702 20.795 6.536 1.00 74.06 184 HIS A O 1
ATOM 1453 N N . GLY A 1 185 ? 17.550 18.761 6.114 1.00 87.12 185 GLY A N 1
ATOM 1454 C CA . GLY A 1 185 ? 16.274 18.059 6.082 1.00 87.12 185 GLY A CA 1
ATOM 1455 C C . GLY A 1 185 ? 15.422 18.379 4.854 1.00 87.12 185 GLY A C 1
ATOM 1456 O O . GLY A 1 185 ? 15.918 18.715 3.780 1.00 87.12 185 GLY A O 1
ATOM 1457 N N . ILE A 1 186 ? 14.102 18.274 5.018 1.00 91.88 186 ILE A N 1
ATOM 1458 C CA . ILE A 1 186 ? 13.142 18.330 3.905 1.00 91.88 186 ILE A CA 1
ATOM 1459 C C . ILE A 1 186 ? 13.128 19.671 3.156 1.00 91.88 186 ILE A C 1
ATOM 1461 O O . ILE A 1 186 ? 12.841 19.693 1.964 1.00 91.88 186 ILE A O 1
ATOM 1465 N N . LYS A 1 187 ? 13.453 20.788 3.825 1.00 90.94 187 LYS A N 1
ATOM 1466 C CA . LYS A 1 187 ? 13.487 22.114 3.183 1.00 90.94 187 LYS A CA 1
ATOM 1467 C C . LYS A 1 187 ? 14.605 22.200 2.146 1.00 90.94 187 LYS A C 1
ATOM 1469 O O . LYS A 1 187 ? 14.335 22.547 1.006 1.00 90.94 187 LYS A O 1
ATOM 1474 N N . ASP A 1 188 ? 15.810 21.783 2.525 1.00 90.31 188 ASP A N 1
ATOM 1475 C CA . ASP A 1 188 ? 16.983 21.731 1.641 1.00 90.31 188 ASP A CA 1
ATOM 1476 C C . ASP A 1 188 ? 16.767 20.742 0.485 1.00 90.31 188 ASP A C 1
ATOM 1478 O O . ASP A 1 188 ? 17.109 21.032 -0.658 1.00 90.31 188 ASP A O 1
ATOM 1482 N N . PHE A 1 189 ? 16.100 19.607 0.741 1.00 91.44 189 PHE A N 1
ATOM 1483 C CA . PHE A 1 189 ? 15.678 18.702 -0.332 1.00 91.44 189 PHE A CA 1
ATOM 1484 C C . PHE A 1 189 ? 14.748 19.403 -1.335 1.00 91.44 189 PHE A C 1
ATOM 1486 O O . PHE A 1 189 ? 14.974 19.335 -2.542 1.00 91.44 189 PHE A O 1
ATOM 1493 N N . CYS A 1 190 ? 13.712 20.096 -0.857 1.00 92.50 190 CYS A N 1
ATOM 1494 C CA . CYS A 1 190 ? 12.773 20.798 -1.729 1.00 92.50 190 CYS A CA 1
ATOM 1495 C C . CYS A 1 190 ? 13.441 21.948 -2.494 1.00 92.50 190 CYS A C 1
ATOM 1497 O O . CYS A 1 190 ? 13.211 22.076 -3.692 1.00 92.50 190 CYS A O 1
ATOM 1499 N N . GLU A 1 191 ? 14.288 22.753 -1.853 1.00 91.44 191 GLU A N 1
ATOM 1500 C CA . GLU A 1 191 ? 15.025 23.841 -2.515 1.00 91.44 191 GLU A CA 1
ATOM 1501 C C . GLU A 1 191 ? 15.876 23.338 -3.688 1.00 91.44 191 GLU A C 1
ATOM 1503 O O . GLU A 1 191 ? 15.993 24.022 -4.703 1.00 91.44 191 GLU A O 1
ATOM 1508 N N . ARG A 1 192 ? 16.424 22.123 -3.580 1.00 87.38 192 ARG A N 1
ATOM 1509 C CA . ARG A 1 192 ? 17.273 21.521 -4.616 1.00 87.38 192 ARG A CA 1
ATOM 1510 C C . ARG A 1 192 ? 16.499 20.792 -5.701 1.00 87.38 192 ARG A C 1
ATOM 1512 O O . ARG A 1 192 ? 16.828 20.938 -6.870 1.00 87.38 192 ARG A O 1
ATOM 1519 N N . TYR A 1 193 ? 15.516 19.981 -5.315 1.00 91.00 193 TYR A N 1
ATOM 1520 C CA . TYR A 1 193 ? 14.933 18.977 -6.209 1.00 91.00 193 TYR A CA 1
ATOM 1521 C C . TYR A 1 193 ? 13.486 19.266 -6.606 1.00 91.00 193 TYR A C 1
ATOM 1523 O O . TYR A 1 193 ? 12.981 18.615 -7.514 1.00 91.00 193 TYR A O 1
ATOM 1531 N N . SER A 1 194 ? 12.790 20.217 -5.967 1.00 91.88 194 SER A N 1
ATOM 1532 C CA . SER A 1 194 ? 11.357 20.443 -6.242 1.00 91.88 194 SER A CA 1
ATOM 1533 C C . SER A 1 194 ? 11.072 20.817 -7.696 1.00 91.88 194 SER A C 1
ATOM 1535 O O . SER A 1 194 ? 10.102 20.317 -8.258 1.00 91.88 194 SER A O 1
ATOM 1537 N N . LYS A 1 195 ? 11.929 21.636 -8.322 1.00 93.19 195 LYS A N 1
ATOM 1538 C CA . LYS A 1 195 ? 11.788 22.025 -9.732 1.00 93.19 195 LYS A CA 1
ATOM 1539 C C . LYS A 1 195 ? 11.925 20.825 -10.672 1.00 93.19 195 LYS A C 1
ATOM 1541 O O . LYS A 1 195 ? 11.111 20.671 -11.581 1.00 93.19 195 LYS A O 1
ATOM 1546 N N . ASP A 1 196 ? 12.917 19.974 -10.434 1.00 92.56 196 ASP A N 1
ATOM 1547 C CA . ASP A 1 196 ? 13.160 18.786 -11.257 1.00 92.56 196 ASP A CA 1
ATOM 1548 C C . ASP A 1 196 ? 12.053 17.750 -11.059 1.00 92.56 196 ASP A C 1
ATOM 1550 O O . ASP A 1 196 ? 11.541 17.206 -12.032 1.00 92.56 196 ASP A O 1
ATOM 1554 N N . ILE A 1 197 ? 11.619 17.534 -9.810 1.00 93.31 197 ILE A N 1
ATOM 1555 C CA . ILE A 1 197 ? 10.480 16.665 -9.486 1.00 93.31 197 ILE A CA 1
ATOM 1556 C C . ILE A 1 197 ? 9.222 17.149 -10.209 1.00 93.31 197 ILE A C 1
ATOM 1558 O O . ILE A 1 197 ? 8.524 16.339 -10.807 1.00 93.31 197 ILE A O 1
ATOM 1562 N N . TYR A 1 198 ? 8.940 18.452 -10.168 1.00 94.50 198 TYR A N 1
ATOM 1563 C CA . TYR A 1 198 ? 7.780 19.036 -10.835 1.00 94.50 198 TYR A CA 1
ATOM 1564 C C . TYR A 1 198 ? 7.855 18.852 -12.359 1.00 94.50 198 TYR A C 1
ATOM 1566 O O . TYR A 1 198 ? 6.926 18.320 -12.956 1.00 94.50 198 TYR A O 1
ATOM 1574 N N . THR A 1 199 ? 8.989 19.199 -12.975 1.00 96.44 199 THR A N 1
ATOM 1575 C CA . THR A 1 199 ? 9.175 19.089 -14.435 1.00 96.44 199 THR A CA 1
ATOM 1576 C C . THR A 1 199 ? 9.097 17.632 -14.908 1.00 96.44 199 THR A C 1
ATOM 1578 O O . THR A 1 199 ? 8.517 17.341 -15.951 1.00 96.44 199 THR A O 1
ATOM 1581 N N . LEU A 1 200 ? 9.637 16.691 -14.126 1.00 95.12 200 LEU A N 1
ATOM 1582 C CA . LEU A 1 200 ? 9.525 15.259 -14.405 1.00 95.12 200 LEU A CA 1
ATOM 1583 C C . LEU A 1 200 ? 8.074 14.770 -14.279 1.00 95.12 200 LEU A C 1
ATOM 1585 O O . LEU A 1 200 ? 7.612 13.989 -15.100 1.00 95.12 200 LEU A O 1
ATOM 1589 N N . GLN A 1 201 ? 7.323 15.243 -13.282 1.00 94.88 201 GLN A N 1
ATOM 1590 C CA . GLN A 1 201 ? 5.903 14.899 -13.149 1.00 94.88 201 GLN A CA 1
ATOM 1591 C C . GLN A 1 201 ? 5.071 15.400 -14.334 1.00 94.88 201 GLN A C 1
ATOM 1593 O O . GLN A 1 201 ? 4.143 14.708 -14.754 1.00 94.88 201 GLN A O 1
ATOM 1598 N N . GLU A 1 202 ? 5.405 16.558 -14.907 1.00 95.69 202 GLU A N 1
ATOM 1599 C CA . GLU A 1 202 ? 4.742 17.063 -16.116 1.00 95.69 202 GLU A CA 1
ATOM 1600 C C . GLU A 1 202 ? 4.941 16.130 -17.321 1.00 95.69 202 GLU A C 1
ATOM 1602 O O . GLU A 1 202 ? 4.052 16.028 -18.169 1.00 95.69 202 GLU A O 1
ATOM 1607 N N . SER A 1 203 ? 6.049 15.382 -17.378 1.00 95.56 203 SER A N 1
ATOM 1608 C CA . SER A 1 203 ? 6.313 14.435 -18.466 1.00 95.56 203 SER A CA 1
ATOM 1609 C C . SER A 1 203 ? 5.615 13.082 -18.307 1.00 95.56 203 SER A C 1
ATOM 1611 O O . SER A 1 203 ? 5.655 12.282 -19.236 1.00 95.56 203 SER A O 1
ATOM 1613 N N . PHE A 1 204 ? 4.962 12.795 -17.172 1.00 95.75 204 PHE A N 1
ATOM 1614 C CA . PHE A 1 204 ? 4.326 11.487 -16.936 1.00 95.75 204 PHE A CA 1
ATOM 1615 C C . PHE A 1 204 ? 3.114 11.247 -17.848 1.00 95.75 204 PHE A C 1
ATOM 1617 O O . PHE A 1 204 ? 2.670 10.108 -18.014 1.00 95.75 204 PHE A O 1
ATOM 1624 N N . GLY A 1 205 ? 2.520 12.300 -18.411 1.00 93.12 205 GLY A N 1
ATOM 1625 C CA . GLY A 1 205 ? 1.301 12.191 -19.209 1.00 93.12 205 GLY A CA 1
ATOM 1626 C C . GLY A 1 205 ? 0.072 11.710 -18.408 1.00 93.12 205 GLY A C 1
ATOM 1627 O O . GLY A 1 205 ? 0.114 11.580 -17.177 1.00 93.12 205 GLY A O 1
ATOM 1628 N N . PRO A 1 206 ? -1.060 11.444 -19.087 1.00 95.12 206 PRO A N 1
ATOM 1629 C CA . PRO A 1 206 ? -2.336 11.127 -18.439 1.00 95.12 206 PRO A CA 1
ATOM 1630 C C . PRO A 1 206 ? -2.329 9.758 -17.727 1.00 95.12 206 PRO A C 1
ATOM 1632 O O . PRO A 1 206 ? -1.404 8.962 -17.912 1.00 95.12 206 PRO A O 1
ATOM 1635 N N . PRO A 1 207 ? -3.351 9.446 -16.904 1.00 95.25 207 PRO A N 1
ATOM 1636 C CA . PRO A 1 207 ? -3.555 8.096 -16.377 1.00 95.25 207 PRO A CA 1
ATOM 1637 C C . PRO A 1 207 ? -3.577 7.044 -17.493 1.00 95.25 207 PRO A C 1
ATOM 1639 O O . PRO A 1 207 ? -4.109 7.290 -18.573 1.00 95.25 207 PRO A O 1
ATOM 1642 N N . ILE A 1 208 ? -3.006 5.871 -17.218 1.00 94.12 208 ILE A N 1
ATOM 1643 C CA . ILE A 1 208 ? -2.968 4.749 -18.158 1.00 94.12 208 ILE A CA 1
ATOM 1644 C C . ILE A 1 208 ? -4.103 3.766 -17.856 1.00 94.12 208 ILE A C 1
ATOM 1646 O O . ILE A 1 208 ? -4.324 3.408 -16.698 1.00 94.12 208 ILE A O 1
ATOM 1650 N N . ALA A 1 209 ? -4.820 3.337 -18.896 1.00 92.88 209 ALA A N 1
ATOM 1651 C CA . ALA A 1 209 ? -5.735 2.208 -18.812 1.00 92.88 209 ALA A CA 1
ATOM 1652 C C . ALA A 1 209 ? -4.935 0.911 -18.986 1.00 92.88 209 ALA A C 1
ATOM 1654 O O . ALA A 1 209 ? -4.157 0.775 -19.930 1.00 92.88 209 ALA A O 1
ATOM 1655 N N . LEU A 1 210 ? -5.097 -0.025 -18.052 1.00 90.88 210 LEU A N 1
ATOM 1656 C CA . LEU A 1 210 ? -4.493 -1.349 -18.147 1.00 90.88 210 LEU A CA 1
ATOM 1657 C C . LEU A 1 210 ? -5.445 -2.230 -18.959 1.00 90.88 210 LEU A C 1
ATOM 1659 O O . LEU A 1 210 ? -6.310 -2.892 -18.390 1.00 90.88 210 LEU A O 1
ATOM 1663 N N . GLU A 1 211 ? -5.318 -2.188 -20.283 1.00 89.69 211 GLU A N 1
ATOM 1664 C CA . GLU A 1 211 ? -6.149 -2.948 -21.222 1.00 89.69 211 GLU A CA 1
ATOM 1665 C C . GLU A 1 211 ? -5.423 -3.205 -22.556 1.00 89.69 211 GLU A C 1
ATOM 1667 O O . GLU A 1 211 ? -4.411 -2.574 -22.870 1.00 89.69 211 GLU A O 1
ATOM 1672 N N . GLY A 1 212 ? -5.948 -4.143 -23.348 1.00 91.12 212 GLY A N 1
ATOM 1673 C CA . GLY A 1 212 ? -5.474 -4.434 -24.704 1.00 91.12 212 GLY A CA 1
ATOM 1674 C C . GLY A 1 212 ? -4.077 -5.063 -24.782 1.00 91.12 212 GLY A C 1
ATOM 1675 O O . GLY A 1 212 ? -3.570 -5.630 -23.816 1.00 91.12 212 GLY A O 1
ATOM 1676 N N . GLY A 1 213 ? -3.443 -4.937 -25.954 1.00 91.62 213 GLY A N 1
ATOM 1677 C CA . GLY A 1 213 ? -2.200 -5.647 -26.293 1.00 91.62 213 GLY A CA 1
ATOM 1678 C C . GLY A 1 213 ? -0.981 -5.307 -25.427 1.00 91.62 213 GLY A C 1
ATOM 1679 O O . GLY A 1 213 ? -0.010 -6.061 -25.422 1.00 91.62 213 GLY A O 1
ATOM 1680 N N . LEU A 1 214 ? -1.025 -4.214 -24.654 1.00 93.44 214 LEU A N 1
ATOM 1681 C CA . LEU A 1 214 ? -0.001 -3.928 -23.647 1.00 93.44 214 LEU A CA 1
ATOM 1682 C C . LEU A 1 214 ? 0.010 -5.001 -22.553 1.00 93.44 214 LEU A C 1
ATOM 1684 O O . LEU A 1 214 ? 1.083 -5.470 -22.184 1.00 93.44 214 LEU A O 1
ATOM 1688 N N . ILE A 1 215 ? -1.161 -5.409 -22.050 1.00 95.50 215 ILE A N 1
ATOM 1689 C CA . ILE A 1 215 ? -1.245 -6.456 -21.023 1.00 95.50 215 ILE A CA 1
ATOM 1690 C C . ILE A 1 215 ? -0.684 -7.760 -21.569 1.00 95.50 215 ILE A C 1
ATOM 1692 O O . ILE A 1 215 ? 0.104 -8.400 -20.881 1.00 95.50 215 ILE A O 1
ATOM 1696 N N . ASP A 1 216 ? -1.038 -8.121 -22.802 1.00 95.25 216 ASP A N 1
ATOM 1697 C CA . ASP A 1 216 ? -0.558 -9.355 -23.422 1.00 95.25 216 ASP A CA 1
ATOM 1698 C C . ASP A 1 216 ? 0.972 -9.350 -23.562 1.00 95.25 216 ASP A C 1
ATOM 1700 O O . ASP A 1 216 ? 1.618 -10.348 -23.240 1.00 95.25 216 ASP A O 1
ATOM 1704 N N . LYS A 1 217 ? 1.573 -8.215 -23.956 1.00 93.81 217 LYS A N 1
ATOM 1705 C CA . LYS A 1 217 ? 3.038 -8.046 -23.998 1.00 93.81 217 LYS A CA 1
ATOM 1706 C C . LYS A 1 217 ? 3.656 -8.229 -22.609 1.00 93.81 217 LYS A C 1
ATOM 1708 O O . LYS A 1 217 ? 4.573 -9.033 -22.450 1.00 93.81 217 LYS A O 1
ATOM 1713 N N . VAL A 1 218 ? 3.143 -7.524 -21.598 1.00 95.62 218 VAL A N 1
ATOM 1714 C CA . VAL A 1 218 ? 3.667 -7.610 -20.223 1.00 95.62 218 VAL A CA 1
ATOM 1715 C C . VAL A 1 218 ? 3.510 -9.023 -19.662 1.00 95.62 218 VAL A C 1
ATOM 1717 O O . VAL A 1 218 ? 4.444 -9.543 -19.059 1.00 95.62 218 VAL A O 1
ATOM 1720 N N . GLN A 1 219 ? 2.375 -9.678 -19.903 1.00 95.62 219 GLN A N 1
ATOM 1721 C CA . GLN A 1 219 ? 2.134 -11.063 -19.507 1.00 95.62 219 GLN A CA 1
ATOM 1722 C C . GLN A 1 219 ? 3.179 -11.998 -20.124 1.00 95.62 219 GLN A C 1
ATOM 1724 O O . GLN A 1 219 ? 3.818 -12.756 -19.399 1.00 95.62 219 GLN A O 1
ATOM 1729 N N . GLN A 1 220 ? 3.411 -11.904 -21.437 1.00 96.00 220 GLN A N 1
ATOM 1730 C CA . GLN A 1 220 ? 4.409 -12.723 -22.132 1.00 96.00 220 GLN A CA 1
ATOM 1731 C C . GLN A 1 220 ? 5.829 -12.495 -21.603 1.00 96.00 220 GLN A C 1
ATOM 1733 O O . GLN A 1 220 ? 6.611 -13.441 -21.504 1.00 96.00 220 GLN A O 1
ATOM 1738 N N . GLU A 1 221 ? 6.199 -11.256 -21.276 1.00 96.19 221 GLU A N 1
ATOM 1739 C CA . GLU A 1 221 ? 7.506 -10.963 -20.683 1.00 96.19 221 GLU A CA 1
ATOM 1740 C C . GLU A 1 221 ? 7.625 -11.505 -19.255 1.00 96.19 221 GLU A C 1
ATOM 1742 O O . GLU A 1 221 ? 8.634 -12.129 -18.923 1.00 96.19 221 GLU A O 1
ATOM 1747 N N . MET A 1 222 ? 6.590 -11.341 -18.429 1.00 96.75 222 MET A N 1
ATOM 1748 C CA . MET A 1 222 ? 6.583 -11.837 -17.052 1.00 96.75 222 MET A CA 1
ATOM 1749 C C . MET A 1 222 ? 6.572 -13.365 -16.983 1.00 96.75 222 MET A C 1
ATOM 1751 O O . MET A 1 222 ? 7.268 -13.926 -16.138 1.00 96.75 222 MET A O 1
ATOM 1755 N N . GLU A 1 223 ? 5.872 -14.056 -17.885 1.00 97.06 223 GLU A N 1
ATOM 1756 C CA . GLU A 1 223 ? 5.859 -15.525 -17.959 1.00 97.06 2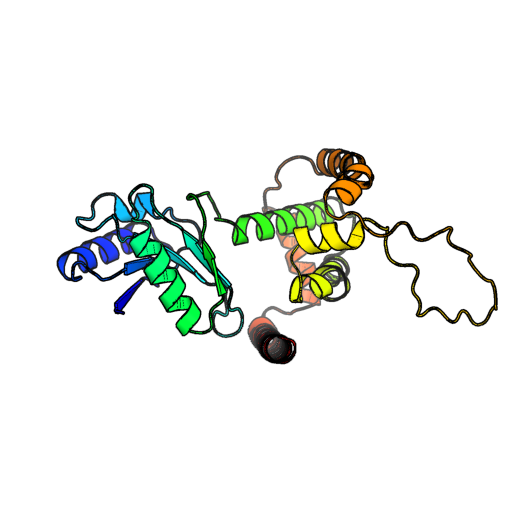23 GLU A CA 1
ATOM 1757 C C . GLU A 1 223 ? 7.236 -16.123 -18.271 1.00 97.06 223 GLU A C 1
ATOM 1759 O O . GLU A 1 223 ? 7.556 -17.211 -17.789 1.00 97.06 223 GLU A O 1
ATOM 1764 N N . LYS A 1 224 ? 8.095 -15.405 -19.009 1.00 96.19 224 LYS A N 1
ATOM 1765 C CA . LYS A 1 224 ? 9.492 -15.824 -19.238 1.00 96.19 224 LYS A CA 1
ATOM 1766 C C . LYS A 1 224 ? 10.322 -15.804 -17.952 1.00 96.19 224 LYS A C 1
ATOM 1768 O O . LYS A 1 224 ? 11.322 -16.513 -17.862 1.00 96.19 224 LYS A O 1
ATOM 1773 N N . ILE A 1 225 ? 9.938 -14.979 -16.977 1.00 94.69 225 ILE A N 1
ATOM 1774 C CA . ILE A 1 225 ? 10.623 -14.833 -15.684 1.00 94.69 225 ILE A CA 1
ATOM 1775 C C . ILE A 1 225 ? 9.997 -15.773 -14.648 1.00 94.69 225 ILE A C 1
ATOM 1777 O O . ILE A 1 225 ? 10.706 -16.433 -13.888 1.00 94.69 225 ILE A O 1
ATOM 1781 N N . ILE A 1 226 ? 8.665 -15.807 -14.596 1.00 96.44 226 ILE A N 1
ATOM 1782 C CA . ILE A 1 226 ? 7.863 -16.566 -13.638 1.00 96.44 226 ILE A CA 1
ATOM 1783 C C . ILE A 1 226 ? 6.750 -17.278 -14.420 1.00 96.44 226 ILE A C 1
ATOM 1785 O O . ILE A 1 226 ? 5.672 -16.707 -14.606 1.00 96.44 226 ILE A O 1
ATOM 1789 N N . PRO A 1 227 ? 6.981 -18.526 -14.854 1.00 96.75 227 PRO A N 1
ATOM 1790 C CA . PRO A 1 227 ? 5.954 -19.327 -15.508 1.00 96.75 227 PRO A CA 1
ATOM 1791 C C . PRO A 1 227 ? 4.692 -19.470 -14.644 1.00 96.75 227 PRO A C 1
ATOM 1793 O O . PRO A 1 227 ? 4.773 -19.556 -13.412 1.00 96.75 227 PRO A O 1
ATOM 1796 N N . LEU A 1 228 ? 3.515 -19.510 -15.279 1.00 96.88 228 LEU A N 1
ATOM 1797 C CA . LEU A 1 228 ? 2.222 -19.553 -14.579 1.00 96.88 228 LEU A CA 1
ATOM 1798 C C . LEU A 1 228 ? 2.070 -20.776 -13.658 1.00 96.88 228 LEU A C 1
ATOM 1800 O O . LEU A 1 228 ? 1.505 -20.668 -12.567 1.00 96.88 228 LEU A O 1
ATOM 1804 N N . ASP A 1 229 ? 2.620 -21.923 -14.053 1.00 97.38 229 ASP A N 1
ATOM 1805 C CA . ASP A 1 229 ? 2.636 -23.163 -13.268 1.00 97.38 229 ASP A CA 1
ATOM 1806 C C . ASP A 1 229 ? 3.569 -23.092 -12.043 1.00 97.38 229 ASP A C 1
ATOM 1808 O O . ASP A 1 229 ? 3.486 -23.927 -11.142 1.00 97.38 229 ASP A O 1
ATOM 1812 N N . LYS A 1 230 ? 4.430 -22.068 -11.966 1.00 97.44 230 LYS A N 1
ATOM 1813 C CA . LYS A 1 230 ? 5.375 -21.820 -10.864 1.00 97.44 230 LYS A CA 1
ATOM 1814 C C . LYS A 1 230 ? 4.953 -20.688 -9.931 1.00 97.44 230 LYS A C 1
ATOM 1816 O O . LYS A 1 230 ? 5.696 -20.336 -9.010 1.00 97.44 230 LYS A O 1
ATOM 1821 N N . LEU A 1 231 ? 3.756 -20.123 -10.108 1.00 97.19 231 LEU A N 1
ATOM 1822 C CA . LEU A 1 231 ? 3.284 -19.002 -9.289 1.00 97.19 231 LEU A CA 1
ATOM 1823 C C . LEU A 1 231 ? 3.226 -19.328 -7.794 1.00 97.19 231 LEU A C 1
ATOM 1825 O O . LEU A 1 231 ? 3.562 -18.476 -6.973 1.00 97.19 231 LEU A O 1
ATOM 1829 N N . GLU A 1 232 ? 2.807 -20.536 -7.421 1.00 97.25 232 GLU A N 1
ATOM 1830 C CA . GLU A 1 232 ? 2.733 -20.934 -6.011 1.00 97.25 232 GLU A CA 1
ATOM 1831 C C . GLU A 1 232 ? 4.125 -21.029 -5.374 1.00 97.25 232 GLU A C 1
ATOM 1833 O O . GLU A 1 232 ? 4.359 -20.454 -4.310 1.00 97.25 232 GLU A O 1
ATOM 1838 N N . GLU A 1 233 ? 5.079 -21.650 -6.071 1.00 97.88 233 GLU A N 1
ATOM 1839 C CA . GLU A 1 233 ? 6.481 -21.719 -5.650 1.00 97.88 233 GLU A CA 1
ATOM 1840 C C . GLU A 1 233 ? 7.071 -20.312 -5.474 1.00 97.88 233 GLU A C 1
ATOM 1842 O O . GLU A 1 233 ? 7.705 -20.007 -4.458 1.00 97.88 233 GLU A O 1
ATOM 1847 N N . ARG A 1 234 ? 6.791 -19.406 -6.418 1.00 97.12 234 ARG A N 1
ATOM 1848 C CA . ARG A 1 234 ? 7.267 -18.022 -6.348 1.00 97.12 234 ARG A CA 1
ATOM 1849 C C . ARG A 1 234 ? 6.630 -17.232 -5.202 1.00 97.12 234 ARG A C 1
ATOM 1851 O O . ARG A 1 234 ? 7.325 -16.439 -4.562 1.00 97.12 234 ARG A O 1
ATOM 1858 N N . ARG A 1 235 ? 5.341 -17.443 -4.910 1.00 96.38 235 ARG A N 1
ATOM 1859 C CA . ARG A 1 235 ? 4.654 -16.839 -3.750 1.00 96.38 235 ARG A CA 1
ATOM 1860 C C . ARG A 1 235 ? 5.244 -17.343 -2.439 1.00 96.38 235 ARG A C 1
ATOM 1862 O O . ARG A 1 235 ? 5.539 -16.524 -1.574 1.00 96.38 235 ARG A O 1
ATOM 1869 N N . LYS A 1 236 ? 5.508 -18.648 -2.327 1.00 96.56 236 LYS A N 1
ATOM 1870 C CA . LYS A 1 236 ? 6.181 -19.229 -1.159 1.00 96.56 236 LYS A CA 1
ATOM 1871 C C . LYS A 1 236 ? 7.563 -18.608 -0.948 1.00 96.56 236 LYS A C 1
ATOM 1873 O O . LYS A 1 236 ? 7.854 -18.140 0.149 1.00 96.56 236 LYS A O 1
ATOM 1878 N N . TRP A 1 237 ? 8.372 -18.512 -2.007 1.00 97.25 237 TRP A N 1
ATOM 1879 C CA . TRP A 1 237 ? 9.671 -17.836 -1.940 1.00 97.25 237 TRP A CA 1
ATOM 1880 C C . TRP A 1 237 ? 9.532 -16.381 -1.469 1.00 97.25 237 TRP A C 1
ATOM 1882 O O . TRP A 1 237 ? 10.279 -15.950 -0.593 1.00 97.25 237 TRP A O 1
ATOM 1892 N N . ARG A 1 238 ? 8.565 -15.617 -2.004 1.00 96.62 238 ARG A N 1
ATOM 1893 C CA . ARG A 1 238 ? 8.305 -14.227 -1.582 1.00 96.62 238 ARG A CA 1
ATOM 1894 C C . ARG A 1 238 ? 7.983 -14.163 -0.090 1.00 96.62 238 ARG A C 1
ATOM 1896 O O . ARG A 1 238 ? 8.563 -13.342 0.618 1.00 96.62 238 ARG A O 1
ATOM 1903 N N . ASP A 1 239 ? 7.093 -15.024 0.383 1.00 95.75 239 ASP A N 1
ATOM 1904 C CA . ASP A 1 239 ? 6.631 -15.027 1.771 1.00 95.75 239 ASP A CA 1
ATOM 1905 C C . ASP A 1 239 ? 7.761 -15.413 2.742 1.00 95.75 239 ASP A C 1
ATOM 1907 O O . ASP A 1 239 ? 7.904 -14.797 3.799 1.00 95.75 239 ASP A O 1
ATOM 1911 N N . GLU A 1 240 ? 8.649 -16.333 2.353 1.00 96.62 240 GLU A N 1
ATOM 1912 C CA . GLU A 1 240 ? 9.874 -16.648 3.100 1.00 96.62 240 GLU A CA 1
ATOM 1913 C C . GLU A 1 240 ? 10.821 -15.438 3.203 1.00 96.62 240 GLU A C 1
ATOM 1915 O O . GLU A 1 240 ? 11.371 -15.171 4.277 1.00 96.62 240 GLU A O 1
ATOM 1920 N N . ARG A 1 241 ? 10.991 -14.658 2.122 1.00 96.81 241 ARG A N 1
ATOM 1921 C CA . ARG A 1 241 ? 11.802 -13.424 2.150 1.00 96.81 241 ARG A CA 1
ATOM 1922 C C . ARG A 1 241 ? 11.169 -12.336 3.006 1.00 96.81 241 ARG A C 1
ATOM 1924 O O . ARG A 1 241 ? 11.887 -11.690 3.768 1.00 96.81 241 ARG A O 1
ATOM 1931 N N . LEU A 1 242 ? 9.850 -12.166 2.936 1.00 95.75 242 LEU A N 1
ATOM 1932 C CA . LEU A 1 242 ? 9.118 -11.237 3.800 1.00 95.75 242 LEU A CA 1
ATOM 1933 C C . LEU A 1 242 ? 9.240 -11.639 5.272 1.00 95.75 242 LEU A C 1
ATOM 1935 O O . LEU A 1 242 ? 9.504 -10.787 6.116 1.00 95.75 242 LEU A O 1
ATOM 1939 N N . SER A 1 243 ? 9.141 -12.934 5.579 1.00 94.69 243 SER A N 1
ATOM 1940 C CA . SER A 1 243 ? 9.354 -13.458 6.930 1.00 94.69 243 SER A CA 1
ATOM 1941 C C . SER A 1 243 ? 10.762 -13.160 7.452 1.00 94.69 243 SER A C 1
ATOM 1943 O O . SER A 1 243 ? 10.924 -12.688 8.580 1.00 94.69 243 SER A O 1
ATOM 1945 N N . ALA A 1 244 ? 11.790 -13.398 6.632 1.00 96.38 244 ALA A N 1
ATOM 1946 C CA . ALA A 1 244 ? 13.175 -13.105 6.991 1.00 96.38 244 ALA A CA 1
ATOM 1947 C C . ALA A 1 244 ? 13.404 -11.601 7.215 1.00 96.38 244 ALA A C 1
ATO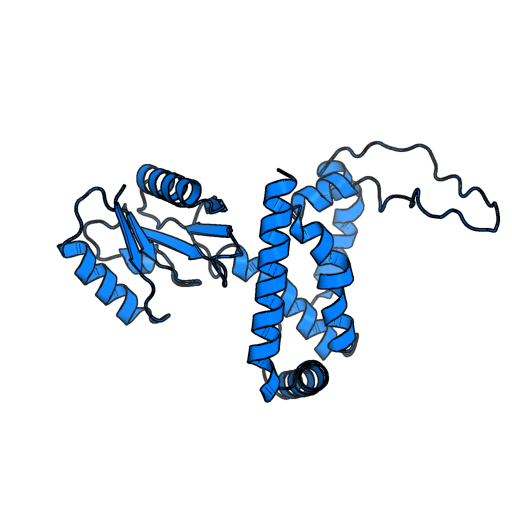M 1949 O O . ALA A 1 244 ? 14.020 -11.218 8.210 1.00 96.38 244 ALA A O 1
ATOM 1950 N N . LEU A 1 245 ? 12.860 -10.749 6.342 1.00 95.75 245 LEU A N 1
ATOM 1951 C CA . LEU A 1 245 ? 12.952 -9.297 6.482 1.00 95.75 245 LEU A CA 1
ATOM 1952 C C . LEU A 1 245 ? 12.222 -8.798 7.736 1.00 95.75 245 LEU A C 1
ATOM 1954 O O . LEU A 1 245 ? 12.765 -7.971 8.463 1.00 95.75 245 LEU A O 1
ATOM 1958 N N . ALA A 1 246 ? 11.031 -9.320 8.032 1.00 93.31 246 ALA A N 1
ATOM 1959 C CA . ALA A 1 246 ? 10.283 -8.964 9.237 1.00 93.31 246 ALA A CA 1
ATOM 1960 C C . ALA A 1 246 ? 11.065 -9.308 10.516 1.00 93.31 246 ALA A C 1
ATOM 1962 O O . ALA A 1 246 ? 11.102 -8.510 11.452 1.00 93.31 246 ALA A O 1
ATOM 1963 N N . LYS A 1 247 ? 11.740 -10.467 10.544 1.00 94.06 247 LYS A N 1
ATOM 1964 C CA . LYS A 1 247 ? 12.640 -10.850 11.645 1.00 94.06 247 LYS A CA 1
ATOM 1965 C C . LYS A 1 247 ? 13.838 -9.910 11.755 1.00 94.06 247 LYS A C 1
ATOM 1967 O O . LYS A 1 247 ? 14.137 -9.465 12.856 1.00 94.06 247 LYS A O 1
ATOM 1972 N N . LEU A 1 2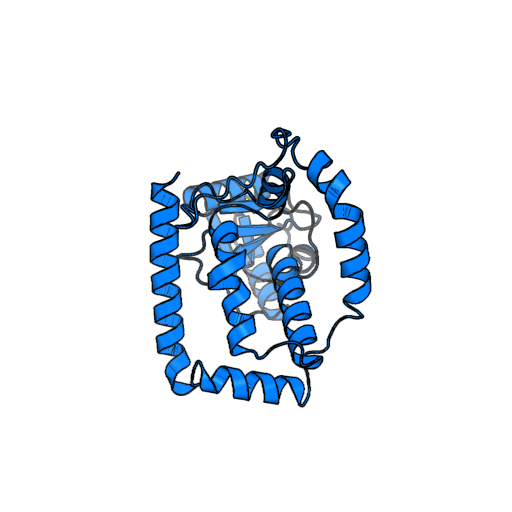48 ? 14.488 -9.589 10.634 1.00 96.00 248 LEU A N 1
ATOM 1973 C CA . LEU A 1 248 ? 15.625 -8.667 10.609 1.00 96.00 248 LEU A CA 1
ATOM 1974 C C . LEU A 1 248 ? 15.233 -7.280 11.132 1.00 96.00 248 LEU A C 1
ATOM 1976 O O . LEU A 1 248 ? 15.943 -6.723 11.957 1.00 96.00 248 LEU A O 1
ATOM 1980 N N . LYS A 1 249 ? 14.089 -6.735 10.703 1.00 94.00 249 LYS A N 1
ATOM 1981 C CA . LYS A 1 249 ? 13.611 -5.425 11.174 1.00 94.00 249 LYS A CA 1
ATOM 1982 C C . LYS A 1 249 ? 13.424 -5.400 12.691 1.00 94.00 249 LYS A C 1
ATOM 1984 O O . LYS A 1 249 ? 13.929 -4.489 13.324 1.00 94.00 249 LYS A O 1
ATOM 1989 N N . LYS A 1 250 ? 12.816 -6.443 13.268 1.00 90.12 250 LYS A N 1
ATOM 1990 C CA . LYS A 1 250 ? 12.663 -6.581 14.728 1.00 90.12 250 LYS A CA 1
ATOM 1991 C C . LYS A 1 250 ? 13.990 -6.679 15.491 1.00 90.12 250 LYS A C 1
ATOM 1993 O O . LYS A 1 250 ? 14.004 -6.428 16.684 1.00 90.12 250 LYS A O 1
ATOM 1998 N N . GLN A 1 251 ? 15.077 -7.104 14.845 1.00 94.50 251 GLN A N 1
ATOM 1999 C CA . GLN A 1 251 ? 16.412 -7.168 15.460 1.00 94.50 251 GLN A CA 1
ATOM 2000 C C . GLN A 1 251 ? 17.166 -5.834 15.399 1.00 94.50 251 GLN A C 1
ATOM 2002 O O . GLN A 1 251 ? 18.153 -5.671 16.109 1.00 94.50 251 GLN A O 1
ATOM 2007 N N . LEU A 1 252 ? 16.760 -4.936 14.498 1.00 92.44 252 LEU A N 1
ATOM 2008 C CA . LEU A 1 252 ? 17.396 -3.636 14.276 1.00 92.44 252 LEU A CA 1
ATOM 2009 C C . LEU A 1 252 ? 16.687 -2.486 15.015 1.00 92.44 252 LEU A C 1
ATOM 2011 O O . LEU A 1 252 ? 17.209 -1.373 15.005 1.00 92.44 252 LEU A O 1
ATOM 2015 N N . GLU A 1 253 ? 15.514 -2.751 15.597 1.00 76.12 253 GLU A N 1
ATOM 2016 C CA . GLU A 1 253 ? 14.771 -1.866 16.511 1.00 76.12 253 GLU A CA 1
ATOM 2017 C C . GLU A 1 253 ? 15.321 -1.956 17.941 1.00 76.12 253 GLU A C 1
ATOM 2019 O O . GLU A 1 253 ? 15.427 -0.886 18.584 1.00 76.12 253 GLU A O 1
#

Foldseek 3Di:
DAEAEADDDQDLVVLLVVLQVVLVPDDLLYAYEYQDQFDALQSSLVPHPNSLRYWYFHADPVCVLQQETETAHHPNHDPVSSVVVCVVSVVVVHDYDYDPHDDGRHPVRVVVVVLVQLLLLCLVVVVDFLVVSVCCQVVHVVVVVLADDPQVVLQQCLQDDDPDPPDPPVPPDDPDDPDRPHRPGNVSSCVPCVVVVVVVVVVSDDGDDPDDPSVVRNVVRVCVVAPPVCVVVVVVVVVVVSNVSSVVNVVVD

pLDDT: mean 89.96, std 15.33, range [35.47, 98.56]